Protein AF-A0A843C9H1-F1 (afdb_monomer)

Mean predicted aligned error: 9.73 Å

Secondary structure (DSSP, 8-state):
-HHHHHHHHHHHHHHHHHHHHHHHHHHHHHHHHHHHH-HHHHHHHHHHHHHHTTTT-HHHHHHHHHHHHHHHHHHHHHHTT-TTTS--EEEEEE-TTPPPEEEEETTEEEEEE---S-HHHHHHHHHHHHHHHHSSTTTGGGS-HHHHHHHHHHHHHHHHHHH-GGGHHHIIIIIHHHHHHT-HHHHHHHHHHHHHHHTTHIIIIIHHHHHHHGGGGTT--HHHHHHHHHHHHHHHHHHHHS-TT--SS-SEEE-SS-EEEEEEE--HHHHTTT--HHHHHHHHHHHHTT-SEEEEEEEGGGHHHHHHHHHHHHHTTSSEEEEEEEEEEE-TT--EEEEEEEEEE-

pLDDT: mean 86.43, std 12.44, range [46.47, 98.38]

Radius of gyration: 26.45 Å; Cα contacts (8 Å, |Δi|>4): 436; chains: 1; bounding box: 99×40×64 Å

Solvent-accessible surface area (backbone atoms only — not comparable to full-atom values): 18731 Å² total; per-residue (Å²): 114,70,71,61,54,55,54,53,55,51,54,53,50,50,54,51,50,53,50,63,55,45,52,59,48,52,52,49,49,49,51,52,52,53,36,69,77,34,53,56,55,49,32,46,49,50,20,52,56,22,54,76,45,26,90,77,32,74,68,33,37,53,49,20,51,48,26,49,49,38,28,44,50,54,48,50,36,62,78,67,68,31,53,83,44,40,66,50,50,68,44,78,42,83,39,84,93,45,75,73,44,66,48,81,56,90,65,24,35,37,36,36,29,48,88,54,96,48,62,51,58,47,46,50,55,50,46,53,48,48,47,77,61,28,52,41,62,89,36,48,93,52,44,54,64,55,57,46,54,26,53,47,53,51,52,46,50,52,50,32,58,73,66,38,54,84,36,39,63,53,41,60,68,66,47,45,48,62,70,36,72,80,34,73,66,27,43,56,52,33,54,54,46,51,56,30,44,46,49,46,40,35,72,73,40,54,51,48,46,44,63,70,36,35,60,65,37,62,93,55,53,72,68,55,37,46,50,47,55,47,49,53,51,52,50,56,52,43,68,72,71,49,57,100,81,60,72,90,60,74,62,54,45,82,50,97,54,52,27,41,35,55,47,74,48,72,57,61,80,52,58,72,67,69,62,52,63,72,58,49,52,50,55,53,49,39,51,77,69,67,31,51,33,41,38,42,34,17,44,57,92,32,33,64,62,36,46,53,44,52,51,50,38,47,74,67,64,69,38,49,75,75,51,74,48,76,47,73,23,38,50,98,83,67,45,80,39,52,32,34,39,31,40,28,32,107

Structure (mmCIF, N/CA/C/O backbone):
data_AF-A0A843C9H1-F1
#
_entry.id   AF-A0A843C9H1-F1
#
loop_
_atom_site.group_PDB
_atom_site.id
_atom_site.type_symbol
_atom_site.label_atom_id
_atom_site.label_alt_id
_atom_site.label_comp_id
_atom_site.label_asym_id
_atom_site.label_entity_id
_atom_site.label_seq_id
_atom_site.pdbx_PDB_ins_code
_atom_site.Cartn_x
_atom_site.Cartn_y
_atom_site.Cartn_z
_atom_site.occupancy
_atom_site.B_iso_or_equiv
_atom_site.auth_seq_id
_atom_site.auth_comp_id
_atom_site.auth_asym_id
_atom_site.auth_atom_id
_atom_site.pdbx_PDB_model_num
ATOM 1 N N . MET A 1 1 ? -75.275 -2.837 -25.509 1.00 54.09 1 MET A N 1
ATOM 2 C CA . MET A 1 1 ? -74.248 -1.771 -25.595 1.00 54.09 1 MET A CA 1
ATOM 3 C C . MET A 1 1 ? -73.765 -1.305 -24.216 1.00 54.09 1 MET A C 1
ATOM 5 O O . MET A 1 1 ? -72.564 -1.259 -24.010 1.00 54.09 1 MET A O 1
ATOM 9 N N . ILE A 1 2 ? -74.656 -1.057 -23.246 1.00 54.72 2 ILE A N 1
ATOM 10 C CA . ILE A 1 2 ? -74.300 -0.567 -21.893 1.00 54.72 2 ILE A CA 1
ATOM 11 C C . ILE A 1 2 ? -73.459 -1.574 -21.072 1.00 54.72 2 ILE A C 1
ATOM 13 O O . ILE A 1 2 ? -72.488 -1.183 -20.435 1.00 54.72 2 ILE A O 1
ATOM 17 N N . ALA A 1 3 ? -73.759 -2.876 -21.147 1.00 54.28 3 ALA A N 1
ATOM 18 C CA . ALA A 1 3 ? -73.011 -3.908 -20.412 1.00 54.28 3 ALA A CA 1
ATOM 19 C C . ALA A 1 3 ? -71.558 -4.095 -20.900 1.00 54.28 3 ALA A C 1
ATOM 21 O O . ALA A 1 3 ? -70.674 -4.399 -20.106 1.00 54.28 3 ALA A O 1
ATOM 22 N N . VAL A 1 4 ? -71.297 -3.869 -22.193 1.00 53.12 4 VAL A N 1
ATOM 23 C CA . VAL A 1 4 ? -69.951 -3.998 -22.781 1.00 53.12 4 VAL A CA 1
ATOM 24 C C . VAL A 1 4 ? -69.060 -2.831 -22.350 1.00 53.12 4 VAL A C 1
ATOM 26 O O . VAL A 1 4 ? -67.899 -3.050 -22.023 1.00 53.12 4 VAL A O 1
ATOM 29 N N . LEU A 1 5 ? -69.615 -1.613 -22.259 1.00 49.53 5 LEU A N 1
ATOM 30 C CA . LEU A 1 5 ? -68.884 -0.452 -21.740 1.00 49.53 5 LEU A CA 1
ATOM 31 C C . LEU A 1 5 ? -68.489 -0.627 -20.264 1.00 49.53 5 LEU A C 1
ATOM 33 O O . LEU A 1 5 ? -67.360 -0.310 -19.909 1.00 49.53 5 LEU A O 1
ATOM 37 N N . ALA A 1 6 ? -69.377 -1.172 -19.426 1.00 54.03 6 ALA A N 1
ATOM 38 C CA . ALA A 1 6 ? -69.116 -1.359 -17.995 1.00 54.03 6 ALA A CA 1
ATOM 39 C C . ALA A 1 6 ? -67.995 -2.381 -17.709 1.00 54.03 6 ALA A C 1
ATOM 41 O O . ALA A 1 6 ? -67.148 -2.154 -16.843 1.00 54.03 6 ALA A O 1
ATOM 42 N N . ILE A 1 7 ? -67.950 -3.483 -18.467 1.00 57.47 7 ILE A N 1
ATOM 43 C CA . ILE A 1 7 ? -66.897 -4.507 -18.352 1.00 57.47 7 ILE A CA 1
ATOM 44 C C . ILE A 1 7 ? -65.541 -3.937 -18.795 1.00 57.47 7 ILE A C 1
ATOM 46 O O . ILE A 1 7 ? -64.528 -4.166 -18.135 1.00 57.47 7 ILE A O 1
ATOM 50 N N . PHE A 1 8 ? -65.525 -3.132 -19.863 1.00 52.25 8 PHE A N 1
ATOM 51 C CA . PHE A 1 8 ? -64.304 -2.492 -20.358 1.00 52.25 8 PHE A CA 1
ATOM 52 C C . PHE A 1 8 ? -63.740 -1.475 -19.352 1.00 52.25 8 PHE A C 1
ATOM 54 O O . PHE A 1 8 ? -62.534 -1.438 -19.116 1.00 52.25 8 PHE A O 1
ATOM 61 N N . THR A 1 9 ? -64.607 -0.699 -18.688 1.00 58.78 9 THR A N 1
ATOM 62 C CA . THR A 1 9 ? -64.182 0.246 -17.640 1.00 58.78 9 THR A CA 1
ATOM 63 C C . THR A 1 9 ? -63.651 -0.442 -16.383 1.00 58.78 9 THR A C 1
ATOM 65 O O . THR A 1 9 ? -62.722 0.076 -15.768 1.00 58.78 9 THR A O 1
ATOM 68 N N . LEU A 1 10 ? -64.186 -1.614 -16.016 1.00 61.97 10 LEU A N 1
ATOM 69 C CA . LEU A 1 10 ? -63.681 -2.388 -14.876 1.00 61.97 10 LEU A CA 1
ATOM 70 C C . LEU A 1 10 ? -62.307 -3.010 -15.170 1.00 61.97 10 LEU A C 1
ATOM 72 O O . LEU A 1 10 ? -61.428 -2.953 -14.319 1.00 61.97 10 LEU A O 1
ATOM 76 N N . SER A 1 11 ? -62.104 -3.542 -16.381 1.00 71.12 11 SER A N 1
ATOM 77 C CA . SER A 1 11 ? -60.823 -4.127 -16.810 1.00 71.12 11 SER A CA 1
ATOM 78 C C . SER A 1 11 ? -59.685 -3.105 -16.781 1.00 71.12 11 SER A C 1
ATOM 80 O O . SER A 1 11 ? -58.619 -3.377 -16.240 1.00 71.12 11 SER A O 1
ATOM 82 N N . ILE A 1 12 ? -59.931 -1.904 -17.314 1.00 67.88 12 ILE A N 1
ATOM 83 C CA . ILE A 1 12 ? -58.939 -0.821 -17.334 1.00 67.88 12 ILE A CA 1
ATOM 84 C C . ILE A 1 12 ? -58.653 -0.321 -15.911 1.00 67.88 12 ILE A C 1
ATOM 86 O O . ILE A 1 12 ? -57.507 -0.035 -15.575 1.00 67.88 12 ILE A O 1
ATOM 90 N N . ALA A 1 13 ? -59.668 -0.244 -15.043 1.00 68.31 13 ALA A N 1
ATOM 91 C CA . ALA A 1 13 ? -59.467 0.128 -13.644 1.00 68.31 13 ALA A CA 1
ATOM 92 C C . ALA A 1 13 ? -58.603 -0.901 -12.893 1.00 68.31 13 ALA A C 1
ATOM 94 O O . ALA A 1 13 ? -57.734 -0.504 -12.120 1.00 68.31 13 ALA A O 1
ATOM 95 N N . GLN A 1 14 ? -58.797 -2.197 -13.153 1.00 72.38 14 GLN A N 1
ATOM 96 C CA . GLN A 1 14 ? -57.989 -3.271 -12.572 1.00 72.38 14 GLN A CA 1
ATOM 97 C C . GLN A 1 14 ? -56.520 -3.177 -13.022 1.00 72.38 14 GLN A C 1
ATOM 99 O O . GLN A 1 14 ? -55.626 -3.179 -12.182 1.00 72.38 14 GLN A O 1
ATOM 104 N N . GLU A 1 15 ? -56.272 -2.984 -14.323 1.00 71.06 15 GLU A N 1
ATOM 105 C CA . GLU A 1 15 ? -54.917 -2.809 -14.868 1.00 71.06 15 GLU A CA 1
ATOM 106 C C . GLU A 1 15 ? -54.218 -1.556 -14.317 1.00 71.06 15 GLU A C 1
ATOM 108 O O . GLU A 1 15 ? -53.025 -1.590 -14.020 1.00 71.06 15 GLU A O 1
ATOM 113 N N . ILE A 1 16 ? -54.950 -0.452 -14.127 1.00 66.19 16 ILE A N 1
ATOM 114 C CA . ILE A 1 16 ? -54.404 0.774 -13.526 1.00 66.19 16 ILE A CA 1
ATOM 115 C C . ILE A 1 16 ? -54.065 0.553 -12.048 1.00 66.19 16 ILE A C 1
ATOM 117 O O . ILE A 1 16 ? -53.027 1.033 -11.595 1.00 66.19 16 ILE A O 1
ATOM 121 N N . ILE A 1 17 ? -54.900 -0.170 -11.298 1.00 67.12 17 ILE A N 1
ATOM 122 C CA . ILE A 1 17 ? -54.645 -0.504 -9.890 1.00 67.12 17 ILE A CA 1
ATOM 123 C C . ILE A 1 17 ? -53.414 -1.413 -9.774 1.00 67.12 17 ILE A C 1
ATOM 125 O O . ILE A 1 17 ? -52.528 -1.132 -8.967 1.00 67.12 17 ILE A O 1
ATOM 129 N N . ASP A 1 18 ? -53.302 -2.439 -10.615 1.00 68.12 18 ASP A N 1
ATOM 130 C CA . ASP A 1 18 ? -52.149 -3.346 -10.631 1.00 68.12 18 ASP A CA 1
ATOM 131 C C . ASP A 1 18 ? -50.858 -2.622 -11.051 1.00 68.12 18 ASP A C 1
ATOM 133 O O . ASP A 1 18 ? -49.785 -2.862 -10.487 1.00 68.12 18 ASP A O 1
ATOM 137 N N . LEU A 1 19 ? -50.943 -1.654 -11.971 1.00 66.06 19 LEU A N 1
ATOM 138 C CA . LEU A 1 19 ? -49.829 -0.771 -12.331 1.00 66.06 19 LEU A CA 1
ATOM 139 C C . LEU A 1 19 ? -49.438 0.163 -11.167 1.00 66.06 19 LEU A C 1
ATOM 141 O O . LEU A 1 19 ? -48.255 0.357 -10.884 1.00 66.06 19 LEU A O 1
ATOM 145 N N . TRP A 1 20 ? -50.423 0.697 -10.442 1.00 61.97 20 TRP A N 1
ATOM 146 C CA . TRP A 1 20 ? -50.213 1.552 -9.269 1.00 61.97 20 TRP A CA 1
ATOM 147 C C . TRP A 1 20 ? -49.619 0.816 -8.068 1.00 61.97 20 TRP A C 1
ATOM 149 O O . TRP A 1 20 ? -48.893 1.441 -7.300 1.00 61.97 20 TRP A O 1
ATOM 159 N N . TRP A 1 21 ? -49.875 -0.484 -7.900 1.00 62.72 21 TRP A N 1
ATOM 160 C CA . TRP A 1 21 ? -49.249 -1.296 -6.848 1.00 62.72 21 TRP A CA 1
ATOM 161 C C . TRP A 1 21 ? -47.899 -1.887 -7.268 1.00 62.72 21 TRP A C 1
ATOM 163 O O . TRP A 1 21 ? -47.003 -2.028 -6.432 1.00 62.72 21 TRP A O 1
ATOM 173 N N . SER A 1 22 ? -47.705 -2.179 -8.555 1.00 66.94 22 SER A N 1
ATOM 174 C CA . SER A 1 22 ? -46.451 -2.749 -9.067 1.00 66.94 22 SER A CA 1
ATOM 175 C C . SER A 1 22 ? -45.307 -1.736 -9.143 1.00 66.94 22 SER A C 1
ATOM 177 O O . SER A 1 22 ? -44.167 -2.106 -8.869 1.00 66.94 22 SER A O 1
ATOM 179 N N . VAL A 1 23 ? -45.574 -0.456 -9.427 1.00 70.94 23 VAL A N 1
ATOM 180 C CA . VAL A 1 23 ? -44.530 0.587 -9.484 1.00 70.94 23 VAL A CA 1
ATOM 181 C C . VAL A 1 23 ? -43.878 0.858 -8.111 1.00 70.94 23 VAL A C 1
ATOM 183 O O . VAL A 1 23 ? -42.646 0.828 -8.034 1.00 70.94 23 VAL A O 1
ATOM 186 N N . PRO A 1 24 ? -44.625 1.048 -7.001 1.00 78.31 24 PRO A N 1
ATOM 187 C CA . PRO A 1 24 ? -44.052 1.154 -5.660 1.00 78.31 24 PRO A CA 1
ATOM 188 C C . PRO A 1 24 ? -43.309 -0.111 -5.244 1.00 78.31 24 PRO A C 1
ATOM 190 O O . PRO A 1 24 ? -42.259 -0.016 -4.616 1.00 78.31 24 PRO A O 1
ATOM 193 N N . MET A 1 25 ? -43.817 -1.291 -5.616 1.00 75.88 25 MET A N 1
ATOM 194 C CA . MET A 1 25 ? -43.190 -2.556 -5.243 1.00 75.88 25 MET A CA 1
ATOM 195 C C . MET A 1 25 ? -41.886 -2.792 -6.011 1.00 75.88 25 MET A C 1
ATOM 197 O O . MET A 1 25 ? -40.889 -3.191 -5.416 1.00 75.88 25 MET A O 1
ATOM 201 N N . ALA A 1 26 ? -41.847 -2.463 -7.303 1.00 77.25 26 ALA A N 1
ATOM 202 C CA . ALA A 1 26 ? -40.629 -2.486 -8.106 1.00 77.25 26 ALA A CA 1
ATOM 203 C C . ALA A 1 26 ? -39.600 -1.463 -7.601 1.00 77.25 26 ALA A C 1
ATOM 205 O O . ALA A 1 26 ? -38.418 -1.787 -7.504 1.00 77.25 26 ALA A O 1
ATOM 206 N N . ALA A 1 27 ? -40.037 -0.260 -7.210 1.00 79.88 2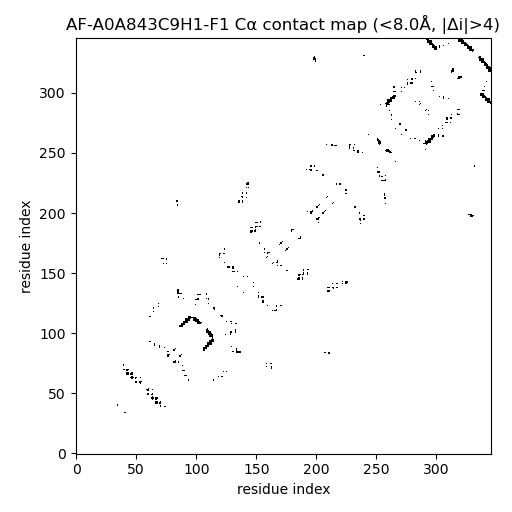7 ALA A N 1
ATOM 207 C CA . ALA A 1 27 ? -39.168 0.735 -6.586 1.00 79.88 27 ALA A CA 1
ATOM 208 C C . ALA A 1 27 ? -38.623 0.249 -5.233 1.00 79.88 27 ALA A C 1
ATOM 210 O O . ALA A 1 27 ? -37.432 0.395 -4.965 1.00 79.88 27 ALA A O 1
ATOM 211 N N . LEU A 1 28 ? -39.457 -0.387 -4.403 1.00 79.00 28 LEU A N 1
ATOM 212 C CA . LEU A 1 28 ? -39.049 -0.971 -3.126 1.00 79.00 28 LEU A CA 1
ATOM 213 C C . LEU A 1 28 ? -38.026 -2.097 -3.332 1.00 79.00 28 LEU A C 1
ATOM 215 O O . LEU A 1 28 ? -36.988 -2.113 -2.675 1.00 79.00 28 LEU A O 1
ATOM 219 N N . ILE A 1 29 ? -38.277 -3.001 -4.283 1.00 80.81 29 ILE A N 1
ATOM 220 C CA . ILE A 1 29 ? -37.358 -4.084 -4.653 1.00 80.81 29 ILE A CA 1
ATOM 221 C C . ILE A 1 29 ? -36.044 -3.509 -5.187 1.00 80.81 29 ILE A C 1
ATOM 223 O O . ILE A 1 29 ? -34.978 -3.958 -4.779 1.00 80.81 29 ILE A O 1
ATOM 227 N N . PHE A 1 30 ? -36.093 -2.482 -6.038 1.00 83.31 30 PHE A N 1
ATOM 228 C CA . PHE A 1 30 ? -34.896 -1.815 -6.546 1.00 83.31 30 PHE A CA 1
ATOM 229 C C . PHE A 1 30 ? -34.085 -1.172 -5.418 1.00 83.31 30 PHE A C 1
ATOM 231 O O . PHE A 1 30 ? -32.866 -1.315 -5.383 1.00 83.31 30 PHE A O 1
ATOM 238 N N . ILE A 1 31 ? -34.747 -0.522 -4.457 1.00 80.25 31 ILE A N 1
ATOM 239 C CA . ILE A 1 31 ? -34.110 0.044 -3.263 1.00 80.25 31 ILE A CA 1
ATOM 240 C C . ILE A 1 31 ? -33.459 -1.065 -2.423 1.00 80.25 31 ILE A C 1
ATOM 242 O O . ILE A 1 31 ? -32.306 -0.924 -2.018 1.00 80.25 31 ILE A O 1
ATOM 246 N N . ILE A 1 32 ? -34.152 -2.185 -2.201 1.00 78.44 32 ILE A N 1
ATOM 247 C CA . ILE A 1 32 ? -33.623 -3.335 -1.454 1.00 78.44 32 ILE A CA 1
ATOM 248 C C . ILE A 1 32 ? -32.403 -3.931 -2.169 1.00 78.44 32 ILE A C 1
ATOM 250 O O . ILE A 1 32 ? -31.361 -4.104 -1.542 1.00 78.44 32 ILE A O 1
ATOM 254 N N . ILE A 1 33 ? -32.487 -4.182 -3.479 1.00 78.44 33 ILE A N 1
ATOM 255 C CA . ILE A 1 33 ? -31.371 -4.694 -4.291 1.00 78.44 33 ILE A CA 1
ATOM 256 C C . ILE A 1 33 ? -30.196 -3.711 -4.266 1.00 78.44 33 ILE A C 1
ATOM 258 O O . ILE A 1 33 ? -29.052 -4.113 -4.063 1.00 78.44 33 ILE A O 1
ATOM 262 N N . TYR A 1 34 ? -30.463 -2.414 -4.413 1.00 78.19 34 TYR A N 1
ATOM 263 C CA . TYR A 1 34 ? -29.441 -1.375 -4.350 1.00 78.19 34 TYR A CA 1
ATOM 264 C C . TYR A 1 34 ? -28.701 -1.378 -3.010 1.00 78.19 34 TYR A C 1
ATOM 266 O O . TYR A 1 34 ? -27.477 -1.234 -2.988 1.00 78.19 34 TYR A O 1
ATOM 274 N N . PHE A 1 35 ? -29.419 -1.570 -1.903 1.00 75.25 35 PHE A N 1
ATOM 275 C CA . PHE A 1 35 ? -28.828 -1.674 -0.574 1.00 75.25 35 PHE A CA 1
ATOM 276 C C . PHE A 1 35 ? -28.080 -2.994 -0.354 1.00 75.25 35 PHE A C 1
ATOM 278 O O . PHE A 1 35 ? -27.002 -2.963 0.233 1.00 75.25 35 PHE A O 1
ATOM 285 N N . LEU A 1 36 ? -28.569 -4.120 -0.881 1.00 70.62 36 LEU A N 1
ATOM 286 C CA . LEU A 1 36 ? -27.862 -5.406 -0.835 1.00 70.62 36 LEU A CA 1
ATOM 287 C C . LEU A 1 36 ? -26.536 -5.375 -1.612 1.00 70.62 36 LEU A C 1
ATOM 289 O O . LEU A 1 36 ? -25.552 -5.951 -1.162 1.00 70.62 36 LEU A O 1
ATOM 293 N N . ILE A 1 37 ? -26.487 -4.672 -2.748 1.00 73.69 37 ILE A N 1
ATOM 294 C CA . ILE A 1 37 ? -25.263 -4.510 -3.556 1.00 73.69 37 ILE A CA 1
ATOM 295 C C . ILE A 1 37 ? -24.299 -3.486 -2.929 1.00 73.69 37 ILE A C 1
ATOM 297 O O . ILE A 1 37 ? -23.094 -3.533 -3.172 1.00 73.69 37 ILE A O 1
ATOM 301 N N . ASN A 1 38 ? -24.811 -2.550 -2.124 1.00 73.75 38 ASN A N 1
ATOM 302 C CA . ASN A 1 38 ? -24.026 -1.484 -1.497 1.00 73.75 38 ASN A CA 1
ATOM 303 C C . ASN A 1 38 ? -24.188 -1.511 0.036 1.00 73.75 38 ASN A C 1
ATOM 305 O O . ASN A 1 38 ? -24.754 -0.563 0.604 1.00 73.75 38 ASN A O 1
ATOM 309 N N . PRO A 1 39 ? -23.702 -2.564 0.722 1.00 68.94 39 PRO A N 1
ATOM 310 C CA . PRO A 1 39 ? -23.830 -2.705 2.173 1.00 68.94 39 PRO A CA 1
ATOM 311 C C . PRO A 1 39 ? -23.218 -1.520 2.937 1.00 68.94 39 PRO A C 1
ATOM 313 O O . PRO A 1 39 ? -23.728 -1.135 3.988 1.00 68.94 39 PRO A O 1
ATOM 316 N N . GLU A 1 40 ? -22.223 -0.829 2.365 1.00 70.38 40 GLU A N 1
ATOM 317 C CA . GLU A 1 40 ? -21.639 0.379 2.960 1.00 70.38 40 GLU A CA 1
ATOM 318 C C . GLU A 1 40 ? -22.654 1.521 3.133 1.00 70.38 40 GLU A C 1
ATOM 320 O O . GLU A 1 40 ? -22.533 2.355 4.037 1.00 70.38 40 GLU A O 1
ATOM 325 N N . LYS A 1 41 ? -23.680 1.571 2.272 1.00 74.81 41 LYS A N 1
ATOM 326 C CA . LYS A 1 41 ? -24.753 2.562 2.372 1.00 74.81 41 LYS A CA 1
ATOM 327 C C . LYS A 1 41 ? -25.704 2.187 3.493 1.00 74.81 41 LYS A C 1
ATOM 329 O O . LYS A 1 41 ? -26.125 3.087 4.213 1.00 74.81 41 LYS A O 1
ATOM 334 N N . ILE A 1 42 ? -25.994 0.896 3.678 1.00 72.81 42 ILE A N 1
ATOM 335 C CA . ILE A 1 42 ? -26.795 0.413 4.810 1.00 72.81 42 ILE A CA 1
ATOM 336 C C . ILE A 1 42 ? -26.138 0.837 6.123 1.00 72.81 42 ILE A C 1
ATOM 338 O O . ILE A 1 42 ? -26.806 1.441 6.954 1.00 72.81 42 ILE A O 1
ATOM 342 N N . GLU A 1 43 ? -24.833 0.606 6.283 1.00 69.25 43 GLU A N 1
ATOM 343 C CA . GLU A 1 43 ? -24.080 1.017 7.479 1.00 69.25 43 GLU A CA 1
ATOM 344 C C . GLU A 1 43 ? -24.105 2.539 7.689 1.00 69.25 43 GLU A C 1
ATOM 346 O O . GLU A 1 43 ? -24.271 3.041 8.802 1.00 69.25 43 GLU A O 1
ATOM 351 N N . LYS A 1 44 ? -23.994 3.310 6.603 1.00 71.81 44 LYS A N 1
ATOM 352 C CA . LYS A 1 44 ? -24.077 4.770 6.675 1.00 71.81 44 LYS A CA 1
ATOM 353 C C . LYS A 1 44 ? -25.459 5.236 7.139 1.00 71.81 44 LYS A C 1
ATOM 355 O O . LYS A 1 44 ? -25.541 6.080 8.033 1.00 71.81 44 LYS A O 1
ATOM 360 N N . TRP A 1 45 ? -26.534 4.693 6.569 1.00 67.19 45 TRP A N 1
ATOM 361 C CA . TRP A 1 45 ? -27.907 5.025 6.955 1.00 67.19 45 TRP A CA 1
ATOM 362 C C . TRP A 1 45 ? -28.246 4.529 8.355 1.00 67.19 45 TRP A C 1
ATOM 364 O O . TRP A 1 45 ? -28.845 5.285 9.115 1.00 67.19 45 TRP A O 1
ATOM 374 N N . SER A 1 46 ? -27.810 3.328 8.741 1.00 63.88 46 SER A N 1
ATOM 375 C CA . SER A 1 46 ? -27.984 2.834 10.107 1.00 63.88 46 SER A CA 1
ATOM 376 C C . SER A 1 46 ? -27.280 3.749 11.107 1.00 63.88 46 SER A C 1
ATOM 378 O O . SER A 1 46 ? -27.860 4.040 12.146 1.00 63.88 46 SER A O 1
ATOM 380 N N . SER A 1 47 ? -26.112 4.313 10.769 1.00 56.38 47 SER A N 1
ATOM 381 C CA . SER A 1 47 ? -25.463 5.333 11.603 1.00 56.38 47 SER A CA 1
ATOM 382 C C . SER A 1 47 ? -26.294 6.620 11.715 1.00 56.38 47 SER A C 1
ATOM 384 O O . SER A 1 47 ? -26.385 7.195 12.795 1.00 56.38 47 SER A O 1
ATOM 386 N N . ILE A 1 48 ? -26.941 7.072 10.633 1.00 67.56 48 ILE A N 1
ATOM 387 C CA . ILE A 1 48 ? -27.792 8.274 10.638 1.00 67.56 48 ILE A CA 1
ATOM 388 C C . ILE A 1 48 ? -29.038 8.029 11.496 1.00 67.56 48 ILE A C 1
ATOM 390 O O . ILE A 1 48 ? -29.341 8.838 12.372 1.00 67.56 48 ILE A O 1
ATOM 394 N N . PHE A 1 49 ? -29.716 6.894 11.304 1.00 60.97 49 PHE A N 1
ATOM 395 C CA . PHE A 1 49 ? -30.852 6.491 12.133 1.00 60.97 49 PHE A CA 1
ATOM 396 C C . PHE A 1 49 ? -30.440 6.332 13.599 1.00 60.97 49 PHE A C 1
ATOM 398 O O . PHE A 1 49 ? -31.096 6.871 14.486 1.00 60.97 49 PHE A O 1
ATOM 405 N N . ALA A 1 50 ? -29.312 5.679 13.869 1.00 58.44 50 ALA A N 1
ATOM 406 C CA . ALA A 1 50 ? -28.809 5.502 15.223 1.00 58.44 50 ALA A CA 1
ATOM 407 C C . ALA A 1 50 ? -28.422 6.833 15.888 1.00 58.44 50 ALA A C 1
ATOM 409 O O . ALA A 1 50 ? -28.637 6.959 17.090 1.00 58.44 50 ALA A O 1
ATOM 410 N N . ARG A 1 51 ? -27.926 7.838 15.141 1.00 59.62 51 ARG A N 1
ATOM 411 C CA . ARG A 1 51 ? -27.696 9.209 15.649 1.00 59.62 51 ARG A CA 1
ATOM 412 C C . ARG A 1 51 ? -28.985 9.916 16.038 1.00 59.62 51 ARG A C 1
ATOM 414 O O . ARG A 1 51 ? -28.999 10.581 17.068 1.00 59.62 51 ARG A O 1
ATOM 421 N N . LEU A 1 52 ? -30.057 9.759 15.258 1.00 62.03 52 LEU A N 1
ATOM 422 C CA . LEU A 1 52 ? -31.365 10.349 15.576 1.00 62.03 52 LEU A CA 1
ATOM 423 C C . LEU A 1 52 ? -31.920 9.819 16.908 1.00 62.03 52 LEU A C 1
ATOM 425 O O . LEU A 1 52 ? -32.556 10.565 17.646 1.00 62.03 52 LEU A O 1
ATOM 429 N N . PHE A 1 53 ? -31.615 8.563 17.245 1.00 53.09 53 PHE A N 1
ATOM 430 C CA . PHE A 1 53 ? -32.006 7.928 18.509 1.00 53.09 53 PHE A CA 1
ATOM 431 C C . PHE A 1 53 ? -30.866 7.828 19.539 1.00 53.09 53 PHE A C 1
ATOM 433 O O . PHE A 1 53 ? -31.045 7.225 20.600 1.00 53.09 53 PHE A O 1
ATOM 440 N N . ALA A 1 54 ? -29.691 8.410 19.270 1.00 53.53 54 ALA A N 1
ATOM 441 C CA . ALA A 1 54 ? -28.518 8.279 20.140 1.00 53.53 54 ALA A CA 1
ATOM 442 C C . ALA A 1 54 ? -28.749 8.916 21.517 1.00 53.53 54 ALA A C 1
ATOM 444 O O . ALA A 1 54 ? -28.238 8.410 22.512 1.00 53.53 54 ALA A O 1
ATOM 445 N N . SER A 1 55 ? -29.580 9.961 21.595 1.00 54.41 55 SER A N 1
ATOM 446 C CA . SER A 1 55 ? -29.961 10.610 22.857 1.00 54.41 55 SER A CA 1
ATOM 447 C C . SER A 1 55 ? -30.825 9.732 23.772 1.00 54.41 55 SER A C 1
ATOM 449 O O . SER A 1 55 ? -30.940 10.025 24.958 1.00 54.41 55 SER A O 1
ATOM 451 N N . ILE A 1 56 ? -31.422 8.656 23.244 1.00 61.94 56 ILE A N 1
ATOM 452 C CA . ILE A 1 56 ? -32.392 7.817 23.961 1.00 61.94 56 ILE A CA 1
ATOM 453 C C . ILE A 1 56 ? -31.722 6.566 24.552 1.00 61.94 56 ILE A C 1
ATOM 455 O O . ILE A 1 56 ? -32.206 6.006 25.535 1.00 61.94 56 ILE A O 1
ATOM 459 N N . SER A 1 57 ? -30.590 6.107 24.001 1.00 76.31 57 SER A N 1
ATOM 460 C CA . SER A 1 57 ? -29.915 4.902 24.499 1.00 76.31 57 SER A CA 1
ATOM 461 C C . SER A 1 57 ? -28.415 4.862 24.207 1.00 76.31 57 SER A C 1
ATOM 463 O O . SER A 1 57 ? -27.993 4.920 23.051 1.00 76.31 57 SER A O 1
ATOM 465 N N . LYS A 1 58 ? -27.615 4.566 25.245 1.00 78.62 58 LYS A N 1
ATOM 466 C CA . LYS A 1 58 ? -26.170 4.272 25.136 1.00 78.62 58 LYS A CA 1
ATOM 467 C C . LYS A 1 58 ? -25.859 3.122 24.170 1.00 78.62 58 LYS A C 1
ATOM 469 O O . LYS A 1 58 ? -24.779 3.067 23.591 1.00 78.62 58 LYS A O 1
ATOM 474 N N . LYS A 1 59 ? -26.792 2.179 23.988 1.00 82.38 59 LYS A N 1
ATOM 475 C CA . LYS A 1 59 ? -26.638 1.078 23.024 1.00 82.38 59 LYS A CA 1
ATOM 476 C C . LYS A 1 59 ? -26.717 1.591 21.583 1.00 82.38 59 LYS A C 1
ATOM 478 O O . LYS A 1 59 ? -25.935 1.144 20.748 1.00 82.38 59 LYS A O 1
ATOM 483 N N . SER A 1 60 ? -27.620 2.539 21.312 1.00 79.19 60 SER A N 1
ATOM 484 C CA . SER A 1 60 ? -27.753 3.187 19.999 1.00 79.19 60 SER A CA 1
ATOM 485 C C . SER A 1 60 ? -26.537 4.051 19.685 1.00 79.19 60 SER A C 1
ATOM 487 O O . SER A 1 60 ? -26.009 3.987 18.581 1.00 79.19 60 SER A O 1
ATOM 489 N N . GLU A 1 61 ? -26.038 4.798 20.671 1.00 83.94 61 GLU A N 1
ATOM 490 C CA . GLU A 1 61 ? -24.812 5.592 20.538 1.00 83.94 61 GLU A CA 1
ATOM 491 C C . GLU A 1 61 ? -23.606 4.712 20.167 1.00 83.94 61 GLU A C 1
ATOM 493 O O . GLU A 1 61 ? -22.964 4.932 19.140 1.00 83.94 61 GLU A O 1
ATOM 498 N N . LYS A 1 62 ? -23.361 3.638 20.932 1.00 89.00 62 LYS A N 1
ATOM 499 C CA . LYS A 1 62 ? -22.306 2.654 20.642 1.00 89.00 62 LYS A CA 1
ATOM 500 C C . LYS A 1 62 ? -22.448 2.039 19.250 1.00 89.00 62 LYS A C 1
ATOM 502 O O . LYS A 1 62 ? -21.463 1.932 18.524 1.00 89.00 62 LYS A O 1
ATOM 507 N N . HIS A 1 63 ? -23.666 1.667 18.855 1.00 88.31 63 HIS A N 1
ATOM 508 C CA . HIS A 1 63 ? -23.928 1.129 17.521 1.00 88.31 63 HIS A CA 1
ATOM 509 C C . HIS A 1 63 ? -23.674 2.164 16.417 1.00 88.31 63 HIS A C 1
ATOM 511 O O . HIS A 1 63 ? -23.043 1.841 15.415 1.00 88.31 63 HIS A O 1
ATOM 517 N N . SER A 1 64 ? -24.096 3.416 16.616 1.00 87.81 64 SER A N 1
ATOM 518 C CA . SER A 1 64 ? -23.827 4.514 15.687 1.00 87.81 64 SER A CA 1
ATOM 519 C C . SER A 1 64 ? -22.330 4.725 15.483 1.00 87.81 64 SER A C 1
ATOM 521 O O . SER A 1 64 ? -21.906 4.989 14.359 1.00 87.81 64 SER A O 1
ATOM 523 N N . VAL A 1 65 ? -21.536 4.665 16.555 1.00 91.56 65 VAL A N 1
ATOM 524 C CA . VAL A 1 65 ? -20.078 4.809 16.473 1.00 91.56 65 VAL A CA 1
ATOM 525 C C . VAL A 1 65 ? -19.467 3.618 15.742 1.00 91.56 65 VAL A C 1
ATOM 527 O O . VAL A 1 65 ? -18.686 3.828 14.818 1.00 91.56 65 VAL A O 1
ATOM 530 N N . SER A 1 66 ? -19.869 2.386 16.074 1.0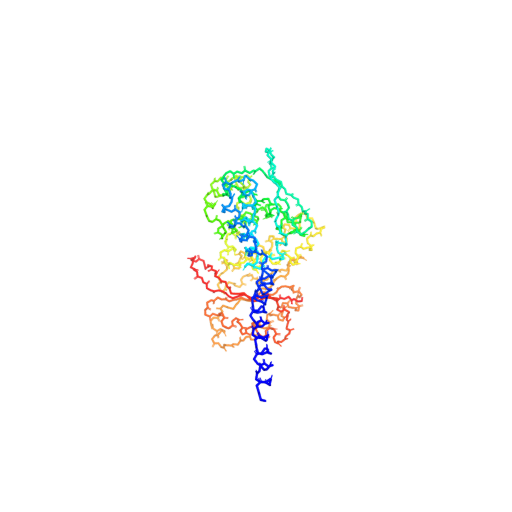0 93.75 66 SER A N 1
ATOM 531 C CA . SER A 1 66 ? -19.429 1.184 15.352 1.00 93.75 66 SER A CA 1
ATOM 532 C C . SER A 1 66 ? -19.712 1.275 13.851 1.00 93.75 66 SER A C 1
ATOM 534 O O . SER A 1 66 ? -18.802 1.085 13.049 1.00 93.75 66 SER A O 1
ATOM 536 N N . ALA A 1 67 ? -20.945 1.625 13.471 1.00 92.19 67 ALA A N 1
ATOM 537 C CA . ALA A 1 67 ? -21.361 1.737 12.076 1.00 92.19 67 ALA A CA 1
ATOM 538 C C . ALA A 1 67 ? -20.633 2.873 11.332 1.00 92.19 67 ALA A C 1
ATOM 540 O O . ALA A 1 67 ? -20.249 2.700 10.178 1.00 92.19 67 ALA A O 1
ATOM 541 N N . ASP A 1 68 ? -20.388 4.019 11.985 1.00 93.19 68 ASP A N 1
ATOM 542 C CA . ASP A 1 68 ? -19.600 5.118 11.401 1.00 93.19 68 ASP A CA 1
ATOM 543 C C . ASP A 1 68 ? -18.151 4.690 11.128 1.00 93.19 68 ASP A C 1
ATOM 545 O O . ASP A 1 68 ? -17.628 4.976 10.052 1.00 93.19 68 ASP A O 1
ATOM 549 N N . ILE A 1 69 ? -17.503 3.988 12.067 1.00 95.19 69 ILE A N 1
ATOM 550 C CA . ILE A 1 69 ? -16.121 3.520 11.886 1.00 95.19 69 ILE A CA 1
ATOM 551 C C . ILE A 1 69 ? -16.052 2.443 10.792 1.00 95.19 69 ILE A C 1
ATOM 553 O O . ILE A 1 69 ? -15.218 2.549 9.891 1.00 95.19 69 ILE A O 1
ATOM 557 N N . GLN A 1 70 ? -16.945 1.449 10.835 1.00 95.12 70 GLN A N 1
ATOM 558 C CA . GLN A 1 70 ? -17.020 0.369 9.847 1.00 95.12 70 GLN A CA 1
ATOM 559 C C . GLN A 1 70 ? -17.244 0.926 8.435 1.00 95.12 70 GLN A C 1
ATOM 561 O O . GLN A 1 70 ? -16.441 0.664 7.541 1.00 95.12 70 GLN A O 1
ATOM 566 N N . SER A 1 71 ? -18.233 1.809 8.261 1.00 94.69 71 SER A N 1
ATOM 567 C CA . SER A 1 71 ? -18.550 2.412 6.962 1.00 94.69 71 SER A CA 1
ATOM 568 C C . SER A 1 71 ? -17.370 3.195 6.382 1.00 94.69 71 SER A C 1
ATOM 570 O O . SER A 1 71 ? -17.078 3.088 5.188 1.00 94.69 71 SER A O 1
ATOM 572 N N . ARG A 1 72 ? -16.644 3.954 7.216 1.00 95.06 72 ARG A N 1
ATOM 573 C CA . ARG A 1 72 ? -15.437 4.697 6.811 1.00 95.06 72 ARG A CA 1
ATOM 574 C C . ARG A 1 72 ? -14.320 3.776 6.328 1.00 95.06 72 ARG A C 1
ATOM 576 O O . ARG A 1 72 ? -13.717 4.038 5.289 1.00 95.06 72 ARG A O 1
ATOM 583 N N . ILE A 1 73 ? -14.046 2.704 7.065 1.00 94.50 73 ILE A N 1
ATOM 584 C CA . ILE A 1 73 ? -12.973 1.756 6.737 1.00 94.50 73 ILE A CA 1
ATOM 585 C C . ILE A 1 73 ? -13.317 0.970 5.476 1.00 94.50 73 ILE A C 1
ATOM 587 O O . ILE A 1 73 ? -12.522 0.953 4.536 1.00 94.50 73 ILE A O 1
ATOM 591 N N . SER A 1 74 ? -14.527 0.415 5.403 1.00 93.44 74 SER A N 1
ATOM 592 C CA . SER A 1 74 ? -15.027 -0.290 4.222 1.00 93.44 74 SER A CA 1
ATOM 593 C C . SER A 1 74 ? -14.997 0.608 2.982 1.00 93.44 74 SER A C 1
ATOM 595 O O . SER A 1 74 ? -14.529 0.195 1.921 1.00 93.44 74 SER A O 1
ATOM 597 N N . SER A 1 75 ? -15.410 1.874 3.122 1.00 93.62 75 SER A N 1
ATOM 598 C CA . SER A 1 75 ? -15.331 2.861 2.038 1.00 93.62 75 SER A CA 1
ATOM 599 C C . SER A 1 75 ? -13.889 3.130 1.611 1.00 93.62 75 SER A C 1
ATOM 601 O O . SER A 1 75 ? -13.618 3.219 0.416 1.00 93.62 75 SER A O 1
ATOM 603 N N . TYR A 1 76 ? -12.951 3.247 2.555 1.00 94.62 76 TYR A N 1
ATOM 604 C CA . TYR A 1 76 ? -11.537 3.449 2.237 1.00 94.62 76 TYR A CA 1
ATOM 605 C C . TYR A 1 76 ? -10.949 2.257 1.474 1.00 94.62 76 TYR A C 1
ATOM 607 O O . TYR A 1 76 ? -10.306 2.459 0.443 1.00 94.62 76 TYR A O 1
ATOM 615 N N . VAL A 1 77 ? -11.195 1.028 1.937 1.00 93.56 77 VAL A N 1
ATOM 616 C CA . VAL A 1 77 ? -10.700 -0.204 1.297 1.00 93.56 77 VAL A CA 1
ATOM 617 C C . VAL A 1 77 ? -11.253 -0.331 -0.123 1.00 93.56 77 VAL A C 1
ATOM 619 O O . VAL A 1 77 ? -10.477 -0.533 -1.060 1.00 93.56 77 VAL A O 1
ATOM 622 N N . LYS A 1 78 ? -12.568 -0.130 -0.294 1.00 92.00 78 LYS A N 1
ATOM 623 C CA . LYS A 1 78 ? -13.256 -0.190 -1.592 1.00 92.00 78 LYS A CA 1
ATOM 624 C C . LYS A 1 78 ? -12.744 0.879 -2.557 1.00 92.00 78 LYS A C 1
ATOM 626 O O . LYS A 1 78 ? -12.340 0.562 -3.670 1.00 92.00 78 LYS A O 1
ATOM 631 N N . ASN A 1 79 ? -12.691 2.142 -2.127 1.00 90.75 79 ASN A N 1
ATOM 632 C CA . ASN A 1 79 ? -12.297 3.259 -2.994 1.00 90.75 79 ASN A CA 1
ATOM 633 C C . ASN A 1 79 ? -10.827 3.194 -3.437 1.00 90.75 79 ASN A C 1
ATOM 635 O O . ASN A 1 79 ? -10.491 3.708 -4.502 1.00 90.75 79 ASN A O 1
ATOM 639 N N . ASN A 1 80 ? -9.957 2.571 -2.639 1.00 88.75 80 ASN A N 1
ATOM 640 C CA . ASN A 1 80 ? -8.533 2.429 -2.954 1.00 88.75 80 ASN A CA 1
ATOM 641 C C . ASN A 1 80 ? -8.170 1.045 -3.527 1.00 88.75 80 ASN A C 1
ATOM 643 O O . ASN A 1 80 ? -6.999 0.798 -3.816 1.00 88.75 80 ASN A O 1
ATOM 647 N N . ASN A 1 81 ? -9.152 0.158 -3.742 1.00 89.00 81 ASN A N 1
ATOM 648 C CA . ASN A 1 81 ? -8.959 -1.218 -4.218 1.00 89.00 81 ASN A CA 1
ATOM 649 C C . ASN A 1 81 ? -7.947 -2.010 -3.369 1.00 89.00 81 ASN A C 1
ATOM 651 O O . ASN A 1 81 ? -7.019 -2.622 -3.897 1.00 89.00 81 ASN A O 1
ATOM 655 N N . LEU A 1 82 ? -8.109 -1.974 -2.044 1.00 90.69 82 LEU A N 1
ATOM 656 C CA . LEU A 1 82 ? -7.180 -2.596 -1.091 1.00 90.69 82 LEU A CA 1
ATOM 657 C C . LEU A 1 82 ? -7.628 -3.982 -0.609 1.00 90.69 82 LEU A C 1
ATOM 659 O O . LEU A 1 82 ? -7.035 -4.502 0.328 1.00 90.69 82 LEU A O 1
ATOM 663 N N . HIS A 1 83 ? -8.634 -4.597 -1.238 1.00 89.69 83 HIS A N 1
ATOM 664 C CA . HIS A 1 83 ? -9.209 -5.878 -0.802 1.00 89.69 83 HIS A CA 1
ATOM 665 C C . HIS A 1 83 ? -8.181 -7.016 -0.686 1.00 89.69 83 HIS A C 1
ATOM 667 O O . HIS A 1 83 ? -8.292 -7.842 0.206 1.00 89.69 83 HIS A O 1
ATOM 673 N N . GLU A 1 84 ? -7.146 -7.048 -1.528 1.00 89.12 84 GLU A N 1
ATOM 674 C CA . GLU A 1 84 ? -6.092 -8.073 -1.427 1.00 89.12 84 GLU A CA 1
ATOM 675 C C . GLU A 1 84 ? -5.051 -7.768 -0.333 1.00 89.12 84 GLU A C 1
ATOM 677 O O . GLU A 1 84 ? -4.365 -8.663 0.155 1.00 89.12 84 GLU A O 1
ATOM 682 N N . ILE A 1 85 ? -4.906 -6.497 0.055 1.00 92.88 85 ILE A N 1
ATOM 683 C CA . ILE A 1 85 ? -3.933 -6.037 1.062 1.00 92.88 85 ILE A CA 1
ATOM 684 C C . ILE A 1 85 ? -4.559 -6.057 2.465 1.00 92.88 85 ILE A C 1
ATOM 686 O O . ILE A 1 85 ? -3.871 -6.343 3.445 1.00 92.88 85 ILE A O 1
ATOM 690 N N . MET A 1 86 ? -5.852 -5.736 2.553 1.00 93.25 86 MET A N 1
ATOM 691 C CA . MET A 1 86 ? -6.657 -5.633 3.770 1.00 93.25 86 MET A CA 1
ATOM 692 C C . MET A 1 86 ? -8.014 -6.324 3.547 1.00 93.25 86 MET A C 1
ATOM 694 O O . MET A 1 86 ? -9.013 -5.643 3.307 1.00 93.25 86 MET A O 1
ATOM 698 N N . PRO A 1 87 ? -8.053 -7.669 3.562 1.00 91.88 87 PRO A N 1
ATOM 699 C CA . PRO A 1 87 ? -9.232 -8.424 3.137 1.00 91.88 87 PRO A CA 1
ATOM 700 C C . PRO A 1 87 ? -10.352 -8.475 4.176 1.00 91.88 87 PRO A C 1
ATOM 702 O O . PRO A 1 87 ? -11.485 -8.777 3.814 1.00 91.88 87 PRO A O 1
ATOM 705 N N . TYR A 1 88 ? -10.057 -8.212 5.451 1.00 93.56 88 TYR A N 1
ATOM 706 C CA . TYR A 1 88 ? -11.013 -8.446 6.527 1.00 93.56 88 TYR A CA 1
ATOM 707 C C . TYR A 1 88 ? -11.869 -7.218 6.831 1.00 93.56 88 TYR A C 1
ATOM 709 O O . TYR A 1 88 ? -11.376 -6.089 6.925 1.00 93.56 88 TYR A O 1
ATOM 717 N N . GLY A 1 89 ? -13.157 -7.468 7.059 1.00 92.44 89 GLY A N 1
ATOM 718 C CA . GLY A 1 89 ? -14.103 -6.486 7.564 1.00 92.44 89 GLY A CA 1
ATOM 719 C C . GLY A 1 89 ? -13.854 -6.131 9.030 1.00 92.44 89 GLY A C 1
ATOM 720 O O . GLY A 1 89 ? -12.846 -6.508 9.641 1.00 92.44 89 GLY A O 1
ATOM 721 N N . LEU A 1 90 ? -14.775 -5.363 9.606 1.00 94.62 90 LEU A N 1
ATOM 722 C CA . LEU A 1 90 ? -14.646 -4.839 10.959 1.00 94.62 90 LEU A CA 1
ATOM 723 C C . LEU A 1 90 ? -15.948 -4.986 11.740 1.00 94.62 90 LEU A C 1
ATOM 725 O O . LEU A 1 90 ? -17.000 -4.518 11.313 1.00 94.62 90 LEU A O 1
ATOM 729 N N . LYS A 1 91 ? -15.843 -5.551 12.942 1.00 93.94 91 LYS A N 1
ATOM 730 C CA . LYS A 1 91 ? -16.917 -5.653 13.934 1.00 93.94 91 LYS A CA 1
ATOM 731 C C . LYS A 1 91 ? -16.444 -5.161 15.297 1.00 93.94 91 LYS A C 1
ATOM 733 O O . LYS A 1 91 ? -15.252 -5.123 15.586 1.00 93.94 91 LYS A O 1
ATOM 738 N N . PHE A 1 92 ? -17.396 -4.817 16.161 1.00 93.81 92 PHE A N 1
ATOM 739 C CA . PHE A 1 92 ? -17.123 -4.255 17.483 1.00 93.81 92 PHE A CA 1
ATOM 740 C C . PHE A 1 92 ? -17.792 -5.042 18.604 1.00 93.81 92 PHE A C 1
ATOM 742 O O . PHE A 1 92 ? -18.949 -5.452 18.494 1.00 93.81 92 PHE A O 1
ATOM 749 N N . LYS A 1 93 ? -17.085 -5.148 19.729 1.00 92.81 93 LYS A N 1
ATOM 750 C CA . LYS A 1 93 ? -17.597 -5.602 21.020 1.00 92.81 93 LYS A CA 1
ATOM 751 C C . LYS A 1 93 ? -17.178 -4.600 22.098 1.00 92.81 93 LYS A C 1
ATOM 753 O O . LYS A 1 93 ? -16.006 -4.473 22.427 1.00 92.81 93 LYS A O 1
ATOM 758 N N . TRP A 1 94 ? -18.146 -3.886 22.660 1.00 91.94 94 TRP A N 1
ATOM 759 C CA . TRP A 1 94 ? -17.884 -2.854 23.665 1.00 91.94 94 TRP A CA 1
ATOM 760 C C . TRP A 1 94 ? -17.801 -3.459 25.070 1.00 91.94 94 TRP A C 1
ATOM 762 O O . TRP A 1 94 ? -18.819 -3.950 25.566 1.00 91.94 94 TRP A O 1
ATOM 772 N N . VAL A 1 95 ? -16.636 -3.389 25.717 1.00 90.44 95 VAL A N 1
ATOM 773 C CA . VAL A 1 95 ? -16.394 -3.949 27.062 1.00 90.44 95 VAL A CA 1
ATOM 774 C C . VAL A 1 95 ? -15.730 -2.899 27.951 1.00 90.44 95 VAL A C 1
ATOM 776 O O . VAL A 1 95 ? -14.795 -2.234 27.528 1.00 90.44 95 VAL A O 1
ATOM 779 N N . VAL A 1 96 ? -16.251 -2.714 29.165 1.00 86.00 96 VAL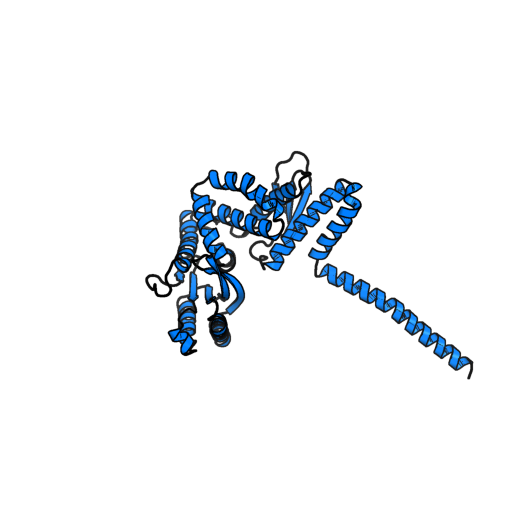 A N 1
ATOM 780 C CA . VAL A 1 96 ? -15.803 -1.659 30.089 1.00 86.00 96 VAL A CA 1
ATOM 781 C C . VAL A 1 96 ? -14.500 -2.067 30.774 1.00 86.00 96 VAL A C 1
ATOM 783 O O . VAL A 1 96 ? -14.426 -3.171 31.306 1.00 86.00 96 VAL A O 1
ATOM 786 N N . GLY A 1 97 ? -13.514 -1.165 30.819 1.00 77.38 97 GLY A N 1
ATOM 787 C CA . GLY A 1 97 ? -12.273 -1.358 31.580 1.00 77.38 97 GLY A CA 1
ATOM 788 C C . GLY A 1 97 ? -11.274 -2.355 30.984 1.00 77.38 97 GLY A C 1
ATOM 789 O O . GLY A 1 97 ? -10.283 -2.675 31.637 1.00 77.38 97 GLY A O 1
ATOM 790 N N . GLU A 1 98 ? -11.506 -2.841 29.763 1.00 77.12 98 GLU A N 1
ATOM 791 C CA . GLU A 1 98 ? -10.557 -3.693 29.045 1.00 77.12 98 GLU A CA 1
ATOM 792 C C . GLU A 1 98 ? -9.675 -2.871 28.101 1.00 77.12 98 GLU A C 1
ATOM 794 O O . GLU A 1 98 ? -10.136 -1.951 27.418 1.00 77.12 98 GLU A O 1
ATOM 799 N N . ASN A 1 99 ? -8.394 -3.241 28.031 1.00 85.69 99 ASN A N 1
ATOM 800 C CA . ASN A 1 99 ? -7.511 -2.744 26.984 1.00 85.69 99 ASN A CA 1
ATOM 801 C C . ASN A 1 99 ? -8.016 -3.213 25.620 1.00 85.69 99 ASN A C 1
ATOM 803 O O . ASN A 1 99 ? -8.533 -4.325 25.480 1.00 85.69 99 ASN A O 1
ATOM 807 N N . ALA A 1 100 ? -7.826 -2.368 24.609 1.00 88.44 100 ALA A N 1
ATOM 808 C CA . ALA A 1 100 ? -8.214 -2.706 23.254 1.00 88.44 100 ALA A CA 1
ATOM 809 C C . ALA A 1 100 ? -7.513 -3.993 22.793 1.00 88.44 100 ALA A C 1
ATOM 811 O O . ALA A 1 100 ? -6.316 -4.181 23.015 1.00 88.44 100 ALA A O 1
ATOM 812 N N . SER A 1 101 ? -8.280 -4.887 22.180 1.00 91.38 101 SER A N 1
ATOM 813 C CA . SER A 1 101 ? -7.773 -6.123 21.598 1.00 91.38 101 SER A CA 1
ATOM 814 C C . SER A 1 101 ? -8.591 -6.516 20.376 1.00 91.38 101 SER A C 1
ATOM 8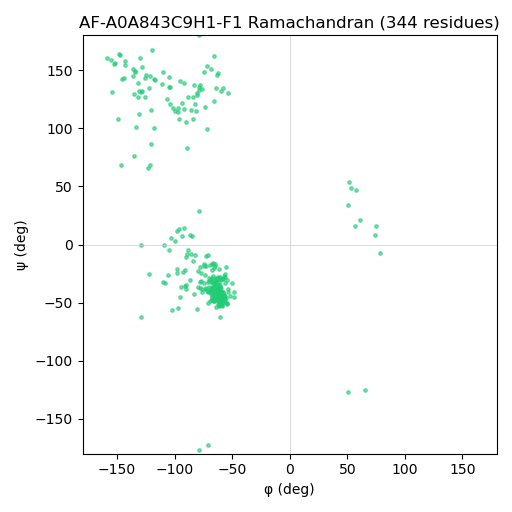16 O O . SER A 1 101 ? -9.700 -6.024 20.151 1.00 91.38 101 SER A O 1
ATOM 818 N N . SER A 1 102 ? -8.040 -7.413 19.566 1.00 92.88 102 SER A N 1
ATOM 819 C CA . SER A 1 102 ? -8.650 -7.811 18.304 1.00 92.88 102 SER A CA 1
ATOM 820 C C . SER A 1 102 ? -8.400 -9.279 17.970 1.00 92.88 102 SER A C 1
ATOM 822 O O . SER A 1 102 ? -7.317 -9.824 18.211 1.00 92.88 102 SER A O 1
ATOM 824 N N . TYR A 1 103 ? -9.409 -9.924 17.386 1.00 93.81 103 TYR A N 1
ATOM 825 C CA . TYR A 1 103 ? -9.329 -11.300 16.893 1.00 93.81 103 TYR A CA 1
ATOM 826 C C . TYR A 1 103 ? -10.119 -11.472 15.594 1.00 93.81 103 TYR A C 1
ATOM 828 O O . TYR A 1 103 ? -11.056 -10.725 15.320 1.00 93.81 103 TYR A O 1
ATOM 836 N N . LEU A 1 104 ? -9.725 -12.457 14.787 1.00 93.44 104 LEU A N 1
ATOM 837 C CA . LEU A 1 104 ? -10.424 -12.814 13.554 1.00 93.44 104 LEU A CA 1
ATOM 838 C C . LEU A 1 104 ? -11.643 -13.685 13.884 1.00 93.44 104 LEU A C 1
ATOM 840 O O . LEU A 1 104 ? -11.522 -14.680 14.600 1.00 93.44 104 LEU A O 1
ATOM 844 N N . GLN A 1 105 ? -12.804 -13.330 13.342 1.00 93.56 105 GLN A N 1
ATOM 845 C CA . GLN A 1 105 ? -14.028 -14.120 13.409 1.00 93.56 105 GLN A CA 1
ATOM 846 C C . GLN A 1 105 ? -14.671 -14.179 12.019 1.00 93.56 105 GLN A C 1
ATOM 848 O O . GLN A 1 105 ? -15.349 -13.246 11.592 1.00 93.56 105 GLN A O 1
ATOM 853 N N . GLY A 1 106 ? -14.478 -15.297 11.316 1.00 91.25 106 GLY A N 1
ATOM 854 C CA . GLY A 1 106 ? -14.888 -15.411 9.915 1.00 91.25 106 GLY A CA 1
ATOM 855 C C . GLY A 1 106 ? -14.072 -14.460 9.040 1.00 91.25 106 GLY A C 1
ATOM 856 O O . GLY A 1 106 ? -12.847 -14.490 9.095 1.00 91.25 106 GLY A O 1
ATOM 857 N N . GLU A 1 107 ? -14.747 -13.607 8.271 1.00 91.19 107 GLU A N 1
ATOM 858 C CA . GLU A 1 107 ? -14.119 -12.591 7.411 1.00 91.19 107 GLU A CA 1
ATOM 859 C C . GLU A 1 107 ? -13.981 -11.217 8.090 1.00 91.19 107 GLU A C 1
ATOM 861 O O . GLU A 1 107 ? -13.572 -10.251 7.452 1.00 91.19 107 GLU A O 1
ATOM 866 N N . ASP A 1 108 ? -14.293 -11.112 9.385 1.00 93.81 108 ASP A N 1
ATOM 867 C CA . ASP A 1 108 ? -14.252 -9.853 10.128 1.00 93.81 108 ASP A CA 1
ATOM 868 C C . ASP A 1 108 ? -13.220 -9.880 11.256 1.00 93.81 108 ASP A C 1
ATOM 870 O O . ASP A 1 108 ? -13.102 -10.856 12.001 1.00 93.81 108 ASP A O 1
ATOM 874 N N . ILE A 1 109 ? -12.527 -8.758 11.456 1.00 95.75 109 ILE A N 1
ATOM 875 C CA . ILE A 1 109 ? -11.801 -8.497 12.699 1.00 95.75 109 ILE A CA 1
ATOM 876 C C . ILE A 1 109 ? -12.787 -7.954 13.729 1.00 95.75 109 ILE A C 1
ATOM 878 O O . ILE A 1 109 ? -13.400 -6.907 13.525 1.00 95.75 109 ILE A O 1
ATOM 882 N N . VAL A 1 110 ? -12.923 -8.645 14.858 1.00 95.94 110 VAL A N 1
ATOM 883 C CA . VAL A 1 110 ? -13.711 -8.175 15.998 1.00 95.94 110 VAL A CA 1
ATOM 884 C C . VAL A 1 110 ? -12.798 -7.411 16.942 1.00 95.94 110 VAL A C 1
ATOM 886 O O . VAL A 1 110 ? -11.878 -7.989 17.520 1.00 95.94 110 VAL A O 1
ATOM 889 N N . ILE A 1 111 ? -13.073 -6.122 17.120 1.00 95.38 111 ILE A N 1
ATOM 890 C CA . ILE A 1 111 ? -12.378 -5.266 18.081 1.00 95.38 111 ILE A CA 1
ATOM 891 C C . ILE A 1 111 ? -13.150 -5.253 19.390 1.00 95.38 111 ILE A C 1
ATOM 893 O O . ILE A 1 111 ? -14.318 -4.858 19.435 1.00 95.38 111 ILE A O 1
ATOM 897 N N . VAL A 1 112 ? -12.475 -5.661 20.458 1.00 94.19 112 VAL A N 1
ATOM 898 C CA . VAL A 1 112 ? -12.943 -5.527 21.832 1.00 94.19 112 VAL A CA 1
ATOM 899 C C . VAL A 1 112 ? -12.314 -4.272 22.415 1.00 94.19 112 VAL A C 1
ATOM 901 O O . VAL A 1 112 ? -11.092 -4.184 22.488 1.00 94.19 112 VAL A O 1
ATOM 904 N N . MET A 1 113 ? -13.124 -3.281 22.786 1.00 93.06 113 MET A N 1
ATOM 905 C CA . MET A 1 113 ? -12.612 -2.024 23.339 1.00 93.06 113 MET A CA 1
ATOM 906 C C . MET A 1 113 ? -13.611 -1.338 24.268 1.00 93.06 113 MET A C 1
ATOM 908 O O . MET A 1 113 ? -14.829 -1.513 24.131 1.00 93.06 113 MET A O 1
ATOM 912 N N . ASP A 1 114 ? -13.089 -0.516 25.176 1.00 91.56 114 ASP A N 1
ATOM 913 C CA . ASP A 1 114 ? -13.907 0.391 25.972 1.00 91.56 114 ASP A CA 1
ATOM 914 C C . ASP A 1 114 ? -14.395 1.579 25.135 1.00 91.56 114 ASP A C 1
ATOM 916 O O . ASP A 1 114 ? -13.756 2.030 24.180 1.00 91.56 114 ASP A O 1
ATOM 920 N N . TYR A 1 115 ? -15.578 2.070 25.482 1.00 90.00 115 TYR A N 1
ATOM 921 C CA . TYR A 1 115 ? -16.198 3.199 24.817 1.00 90.00 115 TYR A CA 1
ATOM 922 C C . TYR A 1 115 ? -15.675 4.516 25.388 1.00 90.00 115 TYR A C 1
ATOM 924 O O . TYR A 1 115 ? -15.812 4.782 26.581 1.00 90.00 115 TYR A O 1
ATOM 932 N N . HIS A 1 116 ? -15.184 5.398 24.520 1.00 88.94 116 HIS A N 1
ATOM 933 C CA . HIS A 1 116 ? -14.893 6.780 24.881 1.00 88.94 116 HIS A CA 1
ATOM 934 C C . HIS A 1 116 ? -15.942 7.737 24.319 1.00 88.94 116 HIS A C 1
ATOM 936 O O . HIS A 1 116 ? -16.363 7.615 23.175 1.00 88.94 116 HIS A O 1
ATOM 942 N N . ASN A 1 117 ? -16.269 8.789 25.069 1.00 86.00 117 ASN A N 1
ATOM 943 C CA . ASN A 1 117 ? -17.128 9.872 24.566 1.00 86.00 117 ASN A CA 1
ATOM 944 C C . ASN A 1 117 ? -16.476 10.648 23.401 1.00 86.00 117 ASN A C 1
ATOM 946 O O . ASN A 1 117 ? -17.143 11.382 22.677 1.00 86.00 117 ASN A O 1
ATOM 950 N N . ASN A 1 118 ? -15.157 10.516 23.225 1.00 89.38 118 ASN A N 1
ATOM 951 C CA . ASN A 1 118 ? -14.440 11.098 22.101 1.00 89.38 118 ASN A CA 1
ATOM 952 C C . ASN A 1 118 ? -14.403 10.103 20.929 1.00 89.38 118 ASN A C 1
ATOM 954 O O . ASN A 1 118 ? -13.608 9.161 20.913 1.00 89.38 118 ASN A O 1
ATOM 958 N N . ASN A 1 119 ? -15.218 10.372 19.909 1.00 90.38 119 ASN A N 1
ATOM 959 C CA . ASN A 1 119 ? -15.300 9.549 18.702 1.00 90.38 119 ASN A CA 1
ATOM 960 C C . ASN A 1 119 ? -13.989 9.477 17.904 1.00 90.38 119 ASN A C 1
ATOM 962 O O . ASN A 1 119 ? -13.750 8.466 17.244 1.00 90.38 119 ASN A O 1
ATOM 966 N N . ALA A 1 120 ? -13.128 10.499 17.973 1.00 91.12 120 ALA A N 1
ATOM 967 C CA . ALA A 1 120 ? -11.800 10.436 17.367 1.00 91.12 120 ALA A CA 1
ATOM 968 C C . ALA A 1 120 ? -10.928 9.395 18.083 1.00 91.12 120 ALA A C 1
ATOM 970 O O . ALA A 1 120 ? -10.288 8.589 17.416 1.00 91.12 120 ALA A O 1
ATOM 971 N N . LYS A 1 121 ? -10.974 9.328 19.423 1.00 91.12 121 LYS A N 1
ATOM 972 C CA . LYS A 1 121 ? -10.271 8.278 20.186 1.00 91.12 121 LYS A CA 1
ATOM 973 C C . LYS A 1 121 ? -10.791 6.884 19.844 1.00 91.12 121 LYS A C 1
ATOM 975 O O . LYS A 1 121 ? -9.982 6.003 19.572 1.00 91.12 121 LYS A O 1
ATOM 980 N N . ASN A 1 122 ? -12.115 6.707 19.775 1.00 93.25 122 ASN A N 1
ATOM 981 C CA . ASN A 1 122 ? -12.699 5.427 19.366 1.00 93.25 122 ASN A CA 1
ATOM 982 C C . ASN A 1 122 ? -12.211 5.002 17.975 1.00 93.25 122 ASN A C 1
ATOM 984 O O . ASN A 1 122 ? -11.797 3.864 17.781 1.00 93.25 122 ASN A O 1
ATOM 988 N N . PHE A 1 123 ? -12.226 5.933 17.015 1.00 95.19 123 PHE A N 1
ATOM 989 C CA . PHE A 1 123 ? -11.766 5.678 15.652 1.00 95.19 123 PHE A CA 1
ATOM 990 C C . PHE A 1 123 ? -10.281 5.299 15.608 1.00 95.19 123 PHE A C 1
ATOM 992 O O . PHE A 1 123 ? -9.917 4.348 14.927 1.00 95.19 123 PHE A O 1
ATOM 999 N N . LEU A 1 124 ? -9.422 6.006 16.345 1.00 93.94 124 LEU A N 1
ATOM 1000 C CA . LEU A 1 124 ? -7.982 5.752 16.342 1.00 93.94 124 LEU A CA 1
ATOM 1001 C C . LEU A 1 124 ? -7.623 4.391 16.935 1.00 93.94 124 LEU A C 1
ATOM 1003 O O . LEU A 1 124 ? -6.870 3.651 16.308 1.00 93.94 124 LEU A O 1
ATOM 1007 N N . ILE A 1 125 ? -8.202 4.039 18.086 1.00 93.19 125 ILE A N 1
ATOM 1008 C CA . ILE A 1 125 ? -8.010 2.719 18.703 1.00 93.19 125 ILE A CA 1
ATOM 1009 C C . ILE A 1 125 ? -8.479 1.624 17.740 1.00 93.19 125 ILE A C 1
ATOM 1011 O O . ILE A 1 125 ? -7.755 0.662 17.490 1.00 93.19 125 ILE A O 1
ATOM 1015 N N . ALA A 1 126 ? -9.657 1.807 17.135 1.00 95.25 126 ALA A N 1
ATOM 1016 C CA . ALA A 1 126 ? -10.196 0.851 16.180 1.00 95.25 126 ALA A CA 1
ATOM 1017 C C . ALA A 1 126 ? -9.276 0.662 14.963 1.00 95.25 126 ALA A C 1
ATOM 1019 O O . ALA A 1 126 ? -9.001 -0.462 14.559 1.00 95.25 126 ALA A O 1
ATOM 1020 N N . ILE A 1 127 ? -8.756 1.753 14.393 1.00 95.56 127 ILE A N 1
ATOM 1021 C CA . ILE A 1 127 ? -7.847 1.708 13.242 1.00 95.56 127 ILE A CA 1
ATOM 1022 C C . ILE A 1 127 ? -6.521 1.035 13.585 1.00 95.56 127 ILE A C 1
ATOM 1024 O O . ILE A 1 127 ? -6.002 0.276 12.764 1.00 95.56 127 ILE A O 1
ATOM 1028 N N . GLN A 1 128 ? -5.971 1.285 14.773 1.00 93.12 128 GLN A N 1
ATOM 1029 C CA . GLN A 1 128 ? -4.739 0.641 15.222 1.00 93.12 128 GLN A CA 1
ATOM 1030 C C . GLN A 1 128 ? -4.911 -0.873 15.319 1.00 93.12 128 GLN A C 1
ATOM 1032 O O . GLN A 1 128 ? -4.158 -1.616 14.686 1.00 93.12 128 GLN A O 1
ATOM 1037 N N . GLU A 1 129 ? -5.937 -1.314 16.045 1.00 94.44 129 GLU A N 1
ATOM 1038 C CA . GLU A 1 129 ? -6.246 -2.730 16.227 1.00 94.44 129 GLU A CA 1
ATOM 1039 C C . GLU A 1 129 ? -6.566 -3.409 14.893 1.00 94.44 129 GLU A C 1
ATOM 1041 O O . GLU A 1 129 ? -5.954 -4.421 14.550 1.00 94.44 129 GLU A O 1
ATOM 1046 N N . TRP A 1 130 ? -7.445 -2.812 14.083 1.00 95.38 130 TRP A N 1
ATOM 1047 C CA . TRP A 1 130 ? -7.828 -3.352 12.780 1.00 95.38 130 TRP A CA 1
ATOM 1048 C C . TRP A 1 130 ? -6.629 -3.490 11.837 1.00 95.38 130 TRP A C 1
ATOM 1050 O O . TRP A 1 130 ? -6.375 -4.580 11.323 1.00 95.38 130 TRP A O 1
ATOM 1060 N N . THR A 1 131 ? -5.836 -2.422 11.664 1.00 94.56 131 THR A N 1
ATOM 1061 C CA . THR A 1 131 ? -4.662 -2.434 10.770 1.00 94.56 131 THR A CA 1
ATOM 1062 C C . THR A 1 131 ? -3.655 -3.499 11.206 1.00 94.56 131 THR A C 1
ATOM 1064 O O . THR A 1 131 ? -3.100 -4.200 10.360 1.00 94.56 131 THR A O 1
ATOM 1067 N N . SER A 1 132 ? -3.481 -3.684 12.520 1.00 91.81 132 SER A N 1
ATOM 1068 C CA . SER A 1 132 ? -2.563 -4.681 13.083 1.00 91.81 132 SER A CA 1
ATOM 1069 C C . SER A 1 132 ? -2.959 -6.136 12.819 1.00 91.81 132 SER A C 1
ATOM 1071 O O . SER A 1 132 ? -2.145 -7.041 12.989 1.00 91.81 132 SER A O 1
ATOM 1073 N N . LYS A 1 133 ? -4.204 -6.396 12.415 1.00 92.12 133 LYS A N 1
ATOM 1074 C CA . LYS A 1 133 ? -4.677 -7.748 12.088 1.00 92.12 133 LYS A CA 1
ATOM 1075 C C . LYS A 1 133 ? -4.935 -7.941 10.606 1.00 92.12 133 LYS A C 1
ATOM 1077 O O . LYS A 1 133 ? -4.755 -9.046 10.104 1.00 92.12 133 LYS A O 1
ATOM 1082 N N . THR A 1 134 ? -5.350 -6.887 9.909 1.00 93.06 134 THR A N 1
ATOM 1083 C CA . THR A 1 134 ? -5.767 -6.998 8.512 1.00 93.06 134 THR A CA 1
ATOM 1084 C C . THR A 1 134 ? -4.660 -6.739 7.504 1.00 93.06 134 THR A C 1
ATOM 1086 O O . THR A 1 134 ? -4.814 -7.165 6.367 1.00 93.06 134 THR A O 1
ATOM 1089 N N . LEU A 1 135 ? -3.603 -6.000 7.849 1.00 94.69 135 LEU A N 1
ATOM 1090 C CA . LEU A 1 135 ? -2.584 -5.627 6.872 1.00 94.69 135 LEU A CA 1
ATOM 1091 C C . LEU A 1 135 ? -1.719 -6.842 6.521 1.00 94.69 135 LEU A C 1
ATOM 1093 O O . LEU A 1 135 ? -1.011 -7.361 7.387 1.00 94.69 135 LEU A O 1
ATOM 1097 N N . LEU A 1 136 ? -1.737 -7.230 5.241 1.00 94.56 136 LEU A N 1
ATOM 1098 C CA . LEU A 1 136 ? -0.908 -8.294 4.664 1.00 94.56 136 LEU A CA 1
ATOM 1099 C C . LEU A 1 136 ? -0.994 -9.612 5.464 1.00 94.56 136 LEU A C 1
ATOM 1101 O O . LEU A 1 136 ? 0.033 -10.162 5.872 1.00 94.56 136 LEU A O 1
ATOM 1105 N N . PRO A 1 137 ? -2.205 -10.145 5.709 1.00 91.94 137 PRO A N 1
ATOM 1106 C CA . PRO A 1 137 ? -2.427 -11.146 6.752 1.00 91.94 137 PRO A CA 1
ATOM 1107 C C . PRO A 1 137 ? -1.683 -12.461 6.488 1.00 91.94 137 PRO A C 1
ATOM 1109 O O . PRO A 1 137 ? -1.229 -13.106 7.429 1.00 91.94 137 PRO A O 1
ATOM 1112 N N . ASN A 1 138 ? -1.485 -12.817 5.216 1.00 90.69 138 ASN A N 1
ATOM 1113 C CA . ASN A 1 138 ? -0.840 -14.068 4.803 1.00 90.69 138 ASN A CA 1
ATOM 1114 C C . ASN A 1 138 ? 0.684 -14.079 4.992 1.00 90.69 138 ASN A C 1
ATOM 1116 O O . ASN A 1 138 ? 1.292 -15.145 4.981 1.00 90.69 138 ASN A O 1
ATOM 1120 N N . ILE A 1 139 ? 1.304 -12.906 5.126 1.00 94.00 139 ILE A N 1
ATOM 1121 C CA . ILE A 1 139 ? 2.769 -12.757 5.154 1.00 94.00 139 ILE A CA 1
ATOM 1122 C C . ILE A 1 139 ? 3.252 -11.935 6.345 1.00 94.00 139 ILE A C 1
ATOM 1124 O O . ILE A 1 139 ? 4.442 -11.685 6.493 1.00 94.00 139 ILE A O 1
ATOM 1128 N N . ARG A 1 140 ? 2.330 -11.460 7.185 1.00 93.69 140 ARG A N 1
ATOM 1129 C CA . ARG A 1 140 ? 2.606 -10.535 8.282 1.00 93.69 140 ARG A CA 1
ATOM 1130 C C . ARG A 1 140 ? 3.732 -11.026 9.191 1.00 93.69 140 ARG A C 1
ATOM 1132 O O . ARG A 1 140 ? 4.608 -10.248 9.549 1.00 93.69 140 ARG A O 1
ATOM 1139 N N . ASN A 1 141 ? 3.707 -12.313 9.535 1.00 92.75 141 ASN A N 1
ATOM 1140 C CA . ASN A 1 141 ? 4.698 -12.945 10.410 1.00 92.75 141 ASN A CA 1
ATOM 1141 C C . ASN A 1 141 ? 6.066 -13.138 9.732 1.00 92.75 141 ASN A C 1
ATOM 1143 O O . ASN A 1 141 ? 7.039 -13.485 10.397 1.00 92.75 141 ASN A O 1
ATOM 1147 N N . ASP A 1 142 ? 6.146 -12.912 8.421 1.00 95.50 142 ASP A N 1
ATOM 1148 C CA . ASP A 1 142 ? 7.360 -13.026 7.617 1.00 95.50 142 ASP A CA 1
ATOM 1149 C C . ASP A 1 142 ? 7.958 -11.664 7.239 1.00 95.50 142 ASP A C 1
ATOM 1151 O O . ASP A 1 142 ? 9.042 -11.610 6.659 1.00 95.50 142 ASP A O 1
ATOM 1155 N N . ILE A 1 143 ? 7.290 -10.559 7.585 1.00 95.19 143 ILE A N 1
ATOM 1156 C CA . ILE A 1 143 ? 7.826 -9.208 7.413 1.00 95.19 143 ILE A CA 1
ATOM 1157 C C . ILE A 1 143 ? 8.617 -8.827 8.674 1.00 95.19 143 ILE A C 1
ATOM 1159 O O . ILE A 1 143 ? 8.049 -8.837 9.769 1.00 95.19 143 ILE A O 1
ATOM 1163 N N . PRO A 1 144 ? 9.886 -8.393 8.547 1.00 93.19 144 PRO A N 1
ATOM 1164 C CA . PRO A 1 144 ? 10.667 -7.908 9.675 1.00 93.19 144 PRO A CA 1
ATOM 1165 C C . PRO A 1 144 ? 9.936 -6.803 10.442 1.00 93.19 144 PRO A C 1
ATOM 1167 O O . PRO A 1 144 ? 9.480 -5.815 9.857 1.00 93.19 144 PRO A O 1
ATOM 1170 N N . SER A 1 145 ? 9.871 -6.947 11.767 1.00 91.44 145 SER A N 1
ATOM 1171 C CA . SER A 1 145 ? 9.054 -6.106 12.657 1.00 91.44 145 SER A CA 1
ATOM 1172 C C . SER A 1 145 ? 9.198 -4.586 12.428 1.00 91.44 145 SER A C 1
ATOM 1174 O O . SER A 1 145 ? 8.168 -3.916 12.304 1.00 91.44 145 SER A O 1
ATOM 1176 N N . PRO A 1 146 ? 10.410 -4.006 12.264 1.00 90.94 146 PRO A N 1
ATOM 1177 C CA . PRO A 1 146 ? 10.543 -2.570 12.003 1.00 90.94 146 PRO A CA 1
ATOM 1178 C C . PRO A 1 146 ? 9.894 -2.117 10.689 1.00 90.94 146 PRO A C 1
ATOM 1180 O O . PRO A 1 146 ? 9.355 -1.013 10.617 1.00 90.94 146 PRO A O 1
ATOM 1183 N N . ILE A 1 147 ? 9.935 -2.966 9.655 1.00 93.62 147 ILE A N 1
ATOM 1184 C CA . ILE A 1 147 ? 9.318 -2.686 8.356 1.00 93.62 147 ILE A CA 1
ATOM 1185 C C . ILE A 1 147 ? 7.803 -2.752 8.505 1.00 93.62 147 ILE A C 1
ATOM 1187 O O . ILE A 1 147 ? 7.124 -1.793 8.148 1.00 93.62 147 ILE A O 1
ATOM 1191 N N . LEU A 1 148 ? 7.282 -3.832 9.094 1.00 94.12 148 LEU A N 1
ATOM 1192 C CA . LEU A 1 148 ? 5.847 -4.016 9.303 1.00 94.12 148 LEU A CA 1
ATOM 1193 C C . LEU A 1 148 ? 5.233 -2.838 10.069 1.00 94.12 148 LEU A C 1
ATOM 1195 O O . LEU A 1 148 ? 4.280 -2.231 9.586 1.00 94.12 148 LEU A O 1
ATOM 1199 N N . LYS A 1 149 ? 5.829 -2.449 11.204 1.00 92.62 149 LYS A N 1
ATOM 1200 C CA . LYS A 1 149 ? 5.368 -1.303 12.005 1.00 92.62 149 LYS A CA 1
ATOM 1201 C C . LYS A 1 149 ? 5.358 0.001 11.200 1.00 92.62 149 LYS A C 1
ATOM 1203 O O . LYS A 1 149 ? 4.426 0.792 11.316 1.00 92.62 149 LYS A O 1
ATOM 1208 N N . ALA A 1 150 ? 6.373 0.245 10.372 1.00 93.19 150 ALA A N 1
ATOM 1209 C CA . ALA A 1 150 ? 6.430 1.452 9.550 1.00 93.19 150 ALA A CA 1
ATOM 1210 C C . ALA A 1 150 ? 5.347 1.465 8.451 1.00 93.19 150 ALA A C 1
ATOM 1212 O O . ALA A 1 150 ? 4.751 2.515 8.204 1.00 93.19 150 ALA A O 1
ATOM 1213 N N . VAL A 1 151 ? 5.050 0.308 7.843 1.00 95.19 151 VAL A N 1
ATOM 1214 C CA . VAL A 1 151 ? 3.937 0.148 6.889 1.00 95.19 151 VAL A CA 1
ATOM 1215 C C . VAL A 1 151 ? 2.596 0.395 7.582 1.00 95.19 151 VAL A C 1
ATOM 1217 O O . VAL A 1 151 ? 1.767 1.137 7.059 1.00 95.19 151 VAL A O 1
ATOM 1220 N N . GLU A 1 152 ? 2.386 -0.176 8.770 1.00 94.44 152 GLU A N 1
ATOM 1221 C CA . GLU A 1 152 ? 1.166 0.026 9.558 1.00 94.44 152 GLU A CA 1
ATOM 1222 C C . GLU A 1 152 ? 0.934 1.491 9.892 1.00 94.44 152 GLU A C 1
ATOM 1224 O O . GLU A 1 152 ? -0.159 1.997 9.662 1.00 94.44 152 GLU A O 1
ATOM 1229 N N . LEU A 1 153 ? 1.955 2.185 10.401 1.00 93.75 153 LEU A N 1
ATOM 1230 C CA . LEU A 1 153 ? 1.845 3.597 10.761 1.00 93.75 153 LEU A CA 1
ATOM 1231 C C . LEU A 1 153 ? 1.491 4.466 9.552 1.00 93.75 153 LEU A C 1
ATOM 1233 O O . LEU A 1 153 ? 0.651 5.357 9.673 1.00 93.75 153 LEU A O 1
ATOM 1237 N N . LEU A 1 154 ? 2.092 4.201 8.388 1.00 94.62 154 LEU A N 1
ATOM 1238 C CA . LEU A 1 154 ? 1.747 4.921 7.164 1.00 94.62 154 LEU A CA 1
ATOM 1239 C C . LEU A 1 154 ? 0.312 4.607 6.708 1.00 94.62 154 LEU A C 1
ATOM 1241 O O . LEU A 1 154 ? -0.427 5.523 6.351 1.00 94.62 154 LEU A O 1
ATOM 1245 N N . MET A 1 155 ? -0.117 3.343 6.755 1.00 95.62 155 MET A N 1
ATOM 1246 C CA . MET A 1 155 ? -1.494 2.975 6.406 1.00 95.62 155 MET A CA 1
ATOM 1247 C C . MET A 1 155 ? -2.519 3.606 7.351 1.00 95.62 155 MET A C 1
ATOM 1249 O O . MET A 1 155 ? -3.515 4.159 6.886 1.00 95.62 155 MET A O 1
ATOM 1253 N N . GLN A 1 156 ? -2.259 3.587 8.660 1.00 95.25 156 GLN A N 1
ATOM 1254 C CA . GLN A 1 156 ? -3.090 4.259 9.660 1.00 95.25 156 GLN A CA 1
ATOM 1255 C C . GLN A 1 156 ? -3.187 5.755 9.351 1.00 95.25 156 GLN A C 1
ATOM 1257 O O . GLN A 1 156 ? -4.295 6.281 9.260 1.00 95.25 156 GLN A O 1
ATOM 1262 N N . GLU A 1 157 ? -2.057 6.432 9.109 1.00 95.00 157 GLU A N 1
ATOM 1263 C CA . GLU A 1 157 ? -2.046 7.853 8.749 1.00 95.00 157 GLU A CA 1
ATOM 1264 C C . GLU A 1 157 ? -2.891 8.124 7.499 1.00 95.00 157 GLU A C 1
ATOM 1266 O O . GLU A 1 157 ? -3.709 9.043 7.496 1.00 95.00 157 GLU A O 1
ATOM 1271 N N . LYS A 1 158 ? -2.767 7.305 6.452 1.00 94.25 158 LYS A N 1
ATOM 1272 C CA . LYS A 1 158 ? -3.549 7.478 5.220 1.00 94.25 158 LYS A CA 1
ATOM 1273 C C . LYS A 1 158 ? -5.050 7.290 5.445 1.00 94.25 158 LYS A C 1
ATOM 1275 O O . LYS A 1 158 ? -5.837 8.117 4.972 1.00 94.25 158 LYS A O 1
ATOM 1280 N N . ILE A 1 159 ? -5.455 6.268 6.204 1.00 95.62 159 ILE A N 1
ATOM 1281 C CA . ILE A 1 159 ? -6.868 6.030 6.530 1.00 95.62 159 ILE A CA 1
ATOM 1282 C C . ILE A 1 159 ? -7.421 7.189 7.363 1.00 95.62 159 ILE A C 1
ATOM 1284 O O . ILE A 1 159 ? -8.480 7.723 7.037 1.00 95.62 159 ILE A O 1
ATOM 1288 N N . ILE A 1 160 ? -6.694 7.635 8.391 1.00 96.19 160 ILE A N 1
ATOM 1289 C CA . ILE A 1 160 ? -7.105 8.758 9.246 1.00 96.19 160 ILE A CA 1
ATOM 1290 C C . ILE A 1 160 ? -7.211 10.042 8.420 1.00 96.19 160 ILE A C 1
ATOM 1292 O O . ILE A 1 160 ? -8.229 10.724 8.483 1.00 96.19 160 ILE A O 1
ATOM 1296 N N . ASN A 1 161 ? -6.215 10.347 7.587 1.00 94.56 161 ASN A N 1
ATOM 1297 C CA . ASN A 1 161 ? -6.213 11.552 6.759 1.00 94.56 161 ASN A CA 1
ATOM 1298 C C . ASN A 1 161 ? -7.392 11.592 5.780 1.00 94.56 161 ASN A C 1
ATOM 1300 O O . ASN A 1 161 ? -7.903 12.661 5.467 1.00 94.56 161 ASN A O 1
ATOM 1304 N N . SER A 1 162 ? -7.800 10.431 5.265 1.00 94.50 162 SER A N 1
ATOM 1305 C CA . SER A 1 162 ? -8.898 10.322 4.307 1.00 94.50 162 SER A CA 1
ATOM 1306 C C . SER A 1 162 ? -10.268 10.302 4.985 1.00 94.50 162 SER A C 1
ATOM 1308 O O . SER A 1 162 ? -11.203 10.937 4.503 1.00 94.50 162 SER A O 1
ATOM 1310 N N . GLN A 1 163 ? -10.399 9.558 6.084 1.00 95.12 163 GLN A N 1
ATOM 1311 C CA . GLN A 1 163 ? -11.693 9.211 6.664 1.00 95.12 163 GLN A CA 1
ATOM 1312 C C . GLN A 1 163 ? -12.021 9.978 7.937 1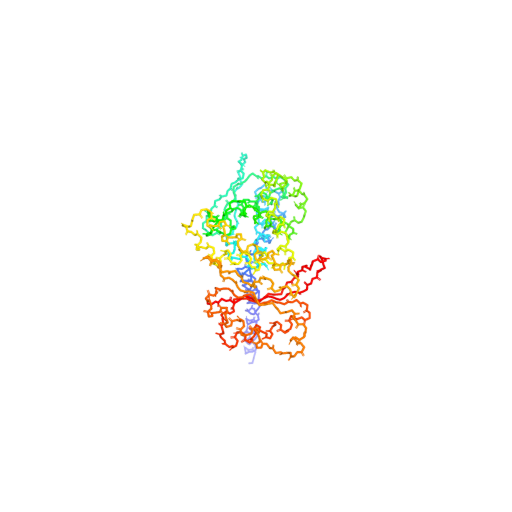.00 95.12 163 GLN A C 1
ATOM 1314 O O . GLN A 1 163 ? -13.201 10.138 8.240 1.00 95.12 163 GLN A O 1
ATOM 1319 N N . ARG A 1 164 ? -11.029 10.447 8.696 1.00 94.19 164 ARG A N 1
ATOM 1320 C CA . ARG A 1 164 ? -11.251 11.236 9.912 1.00 94.19 164 ARG A CA 1
ATOM 1321 C C . ARG A 1 164 ? -10.148 12.284 10.132 1.00 94.19 164 ARG A C 1
ATOM 1323 O O . ARG A 1 164 ? -9.359 12.148 11.069 1.00 94.19 164 ARG A O 1
ATOM 1330 N N . PRO A 1 165 ? -10.065 13.321 9.271 1.00 93.38 165 PRO A N 1
ATOM 1331 C CA . PRO A 1 165 ? -8.984 14.310 9.319 1.00 93.38 165 PRO A CA 1
ATOM 1332 C C . PRO A 1 165 ? -8.875 15.047 10.662 1.00 93.38 165 PRO A C 1
ATOM 1334 O O . PRO A 1 165 ? -7.780 15.414 11.074 1.00 93.38 165 PRO A O 1
ATOM 1337 N N . ASP A 1 166 ? -9.990 15.218 11.374 1.00 91.31 166 ASP A N 1
ATOM 1338 C CA . ASP A 1 166 ? -10.064 15.778 12.729 1.00 91.31 166 ASP A CA 1
ATOM 1339 C C . ASP A 1 166 ? -9.282 14.955 13.768 1.00 91.31 166 ASP A C 1
ATOM 1341 O O . ASP A 1 166 ? -8.755 15.511 14.728 1.00 91.31 166 ASP A O 1
ATOM 1345 N N . ALA A 1 167 ? -9.132 13.643 13.560 1.00 93.25 167 ALA A N 1
ATOM 1346 C CA . ALA A 1 167 ? -8.342 12.773 14.431 1.00 93.25 167 ALA A CA 1
ATOM 1347 C C . ALA A 1 167 ? -6.829 12.814 14.127 1.00 93.25 167 ALA A C 1
ATOM 1349 O O . ALA A 1 167 ? -6.030 12.266 14.889 1.00 93.25 167 ALA A O 1
ATOM 1350 N N . MET A 1 168 ? -6.415 13.459 13.029 1.00 93.12 168 MET A N 1
ATOM 1351 C CA . MET A 1 168 ? -5.021 13.470 12.574 1.00 93.12 168 MET A CA 1
ATOM 1352 C C . MET A 1 168 ? -4.087 14.186 13.549 1.00 93.12 168 MET A C 1
ATOM 1354 O O . MET A 1 168 ? -2.972 13.728 13.798 1.00 93.12 168 MET A O 1
ATOM 1358 N N . GLU A 1 169 ? -4.527 15.315 14.103 1.00 89.75 169 GLU A N 1
ATOM 1359 C CA . GLU A 1 169 ? -3.714 16.082 15.047 1.00 89.75 169 GLU A CA 1
ATOM 1360 C C . GLU A 1 169 ? -3.408 15.257 16.301 1.00 89.75 169 GLU A C 1
ATOM 1362 O O . GLU A 1 169 ? -2.254 15.170 16.721 1.00 89.75 169 GLU A O 1
ATOM 1367 N N . PHE A 1 170 ? -4.427 14.583 16.837 1.00 89.19 170 PHE A N 1
ATOM 1368 C CA . PHE A 1 170 ? -4.278 13.675 17.968 1.00 89.19 170 PHE A CA 1
ATOM 1369 C C . PHE A 1 170 ? -3.343 12.508 17.626 1.00 89.19 170 PHE A C 1
ATOM 1371 O O . PHE A 1 170 ? -2.419 12.215 18.383 1.00 89.19 170 PHE A O 1
ATOM 1378 N N . PHE A 1 171 ? -3.511 11.881 16.455 1.00 91.56 171 PHE A N 1
ATOM 1379 C CA . PHE A 1 171 ? -2.623 10.807 16.002 1.00 91.56 171 PHE A CA 1
ATOM 1380 C C . PHE A 1 171 ? -1.156 11.255 15.953 1.00 91.56 171 PHE A C 1
ATOM 1382 O O . PHE A 1 171 ? -0.280 10.570 16.479 1.00 91.56 171 PHE A O 1
ATOM 1389 N N . LYS A 1 172 ? -0.876 12.431 15.383 1.00 89.06 172 LYS A N 1
ATOM 1390 C CA . LYS A 1 172 ? 0.491 12.954 15.237 1.00 89.06 172 LYS A CA 1
ATOM 1391 C C . LYS A 1 172 ? 1.132 13.391 16.548 1.00 89.06 172 LYS A C 1
ATOM 1393 O O . LYS A 1 172 ? 2.350 13.301 16.662 1.00 89.06 172 LYS A O 1
ATOM 1398 N N . LYS A 1 173 ? 0.344 13.883 17.505 1.00 86.19 173 LYS A N 1
ATOM 1399 C CA . LYS A 1 173 ? 0.859 14.400 18.781 1.00 86.19 173 LYS A CA 1
ATOM 1400 C C . LYS A 1 173 ? 0.963 13.336 19.864 1.00 86.19 173 LYS A C 1
ATOM 1402 O O . LYS A 1 173 ? 1.922 13.356 20.624 1.00 86.19 173 LYS A O 1
ATOM 1407 N N . GLU A 1 174 ? 0.001 12.422 19.934 1.00 83.56 174 GLU A N 1
ATOM 1408 C CA . GLU A 1 174 ? -0.113 11.497 21.067 1.00 83.56 174 GLU A CA 1
ATOM 1409 C C . GLU A 1 174 ? 0.269 10.061 20.706 1.00 83.56 174 GLU A C 1
ATOM 1411 O O . GLU A 1 174 ? 0.843 9.361 21.530 1.00 83.56 174 GLU A O 1
ATOM 1416 N N . ILE A 1 175 ? 0.007 9.611 19.476 1.00 82.94 175 ILE A N 1
ATOM 1417 C CA . ILE A 1 175 ? 0.216 8.207 19.089 1.00 82.94 175 ILE A CA 1
ATOM 1418 C C . ILE A 1 175 ? 1.556 8.015 18.380 1.00 82.94 175 ILE A C 1
ATOM 1420 O O . ILE A 1 175 ? 2.369 7.173 18.768 1.00 82.94 175 ILE A O 1
ATOM 1424 N N . LEU A 1 176 ? 1.779 8.784 17.316 1.00 83.25 176 LEU A N 1
ATOM 1425 C CA . LEU A 1 176 ? 2.926 8.629 16.432 1.00 83.25 176 LEU A CA 1
ATOM 1426 C C . LEU A 1 176 ? 4.270 8.786 17.168 1.00 83.25 176 LEU A C 1
ATOM 1428 O O . LEU A 1 176 ? 5.149 7.954 16.938 1.00 83.25 176 LEU A O 1
ATOM 1432 N N . PRO A 1 177 ? 4.457 9.766 18.080 1.00 81.00 177 PRO A N 1
ATOM 1433 C CA . PRO A 1 177 ? 5.724 9.928 18.781 1.00 81.00 177 PRO A CA 1
ATOM 1434 C C . PRO A 1 177 ? 6.040 8.726 19.665 1.00 81.00 177 PRO A C 1
ATOM 1436 O O . PRO A 1 177 ? 7.160 8.243 19.608 1.00 81.00 177 PRO A O 1
ATOM 1439 N N . ILE A 1 178 ? 5.062 8.176 20.392 1.00 77.88 178 ILE A N 1
ATOM 1440 C CA . ILE A 1 178 ? 5.262 6.975 21.221 1.00 77.88 178 ILE A CA 1
ATOM 1441 C C . ILE A 1 178 ? 5.759 5.813 20.349 1.00 77.88 178 ILE A C 1
ATOM 1443 O O . ILE A 1 178 ? 6.756 5.173 20.660 1.00 77.88 178 ILE A O 1
ATOM 1447 N N . LYS A 1 179 ? 5.132 5.600 19.186 1.00 73.62 179 LYS A N 1
ATOM 1448 C CA . LYS A 1 179 ? 5.474 4.494 18.277 1.00 73.62 179 LYS A CA 1
ATOM 1449 C C . LYS A 1 179 ? 6.795 4.676 17.517 1.00 73.62 179 LYS A C 1
ATOM 1451 O O . LYS A 1 179 ? 7.384 3.682 17.102 1.00 73.62 179 LYS A O 1
ATOM 1456 N N . ILE A 1 180 ? 7.241 5.915 17.289 1.00 70.50 180 ILE A N 1
ATOM 1457 C CA . ILE A 1 180 ? 8.475 6.228 16.543 1.00 70.50 180 ILE A CA 1
ATOM 1458 C C . ILE A 1 180 ? 9.683 6.415 17.473 1.00 70.50 180 ILE A C 1
ATOM 1460 O O . ILE A 1 180 ? 10.794 6.034 17.104 1.00 70.50 180 ILE A O 1
ATOM 1464 N N . ILE A 1 181 ? 9.495 7.008 18.656 1.00 57.66 181 ILE A N 1
ATOM 1465 C CA . ILE A 1 181 ? 10.578 7.323 19.605 1.00 57.66 181 ILE A CA 1
ATOM 1466 C C . ILE A 1 181 ? 11.197 6.045 20.184 1.00 57.66 181 ILE A C 1
ATOM 1468 O O . ILE A 1 181 ? 12.391 6.031 20.471 1.00 57.66 181 ILE A O 1
ATOM 1472 N N . GLU A 1 182 ? 10.430 4.960 20.287 1.00 58.72 182 GLU A N 1
ATOM 1473 C CA . GLU A 1 182 ? 10.911 3.690 20.837 1.00 58.72 182 GLU A CA 1
ATOM 1474 C C . GLU A 1 182 ? 11.969 2.993 19.951 1.00 58.72 182 GLU A C 1
ATOM 1476 O O . GLU A 1 182 ? 12.770 2.218 20.469 1.00 58.72 182 GLU A O 1
ATOM 1481 N N . GLU A 1 183 ? 12.052 3.281 18.639 1.00 70.50 183 GLU A N 1
ATOM 1482 C CA . GLU A 1 183 ? 12.995 2.599 17.736 1.00 70.50 183 GLU A CA 1
ATOM 1483 C C . GLU A 1 183 ? 13.491 3.479 16.565 1.00 70.50 183 GLU A C 1
ATOM 1485 O O . GLU A 1 183 ? 12.806 3.671 15.557 1.00 70.50 183 GLU A O 1
ATOM 1490 N N . VAL A 1 184 ? 14.761 3.912 16.613 1.00 79.06 184 VAL A N 1
ATOM 1491 C CA . VAL A 1 184 ? 15.436 4.704 15.550 1.00 79.06 184 VAL A CA 1
ATOM 1492 C C . VAL A 1 184 ? 15.288 4.084 14.148 1.00 79.06 184 VAL A C 1
ATOM 1494 O O . VAL A 1 184 ? 15.192 4.801 13.149 1.00 79.06 184 VAL A O 1
ATOM 1497 N N . LYS A 1 185 ? 15.241 2.748 14.059 1.00 82.50 185 LYS A N 1
ATOM 1498 C CA . LYS A 1 185 ? 15.067 2.023 12.791 1.00 82.50 185 LYS A CA 1
ATOM 1499 C C . LYS A 1 185 ? 13.698 2.284 12.154 1.00 82.50 185 LYS A C 1
ATOM 1501 O O . LYS A 1 185 ? 13.643 2.502 10.946 1.00 82.50 185 LYS A O 1
ATOM 1506 N N . ILE A 1 186 ? 12.623 2.314 12.947 1.00 86.56 186 ILE A N 1
ATOM 1507 C CA . ILE A 1 186 ? 11.259 2.558 12.452 1.00 86.56 186 ILE A CA 1
ATOM 1508 C C . ILE A 1 186 ? 11.167 3.958 11.859 1.00 86.56 186 ILE A C 1
ATOM 1510 O O . ILE A 1 186 ? 10.633 4.110 10.765 1.00 86.56 186 ILE A O 1
ATOM 1514 N N . LYS A 1 187 ? 11.743 4.967 12.526 1.00 85.88 187 LYS A N 1
ATOM 1515 C CA . LYS A 1 187 ? 11.750 6.350 12.029 1.00 85.88 187 LYS A CA 1
ATOM 1516 C C . LYS A 1 187 ? 12.333 6.449 10.617 1.00 85.88 187 LYS A C 1
ATOM 1518 O O . LYS A 1 187 ? 11.693 6.997 9.726 1.00 85.88 187 LYS A O 1
ATOM 1523 N N . LYS A 1 188 ? 13.519 5.872 10.401 1.00 87.69 188 LYS A N 1
ATOM 1524 C CA . LYS A 1 188 ? 14.202 5.915 9.100 1.00 87.69 188 LYS A CA 1
ATOM 1525 C C . LYS A 1 188 ? 13.396 5.209 8.005 1.00 87.69 188 LYS A C 1
ATOM 1527 O O . LYS A 1 188 ? 13.261 5.737 6.905 1.00 87.69 188 LYS A O 1
ATOM 1532 N N . ILE A 1 189 ? 12.844 4.033 8.308 1.00 90.44 189 ILE A N 1
ATOM 1533 C CA . ILE A 1 189 ? 12.016 3.278 7.355 1.00 90.44 189 ILE A CA 1
ATOM 1534 C C . ILE A 1 189 ? 10.713 4.038 7.059 1.00 90.44 189 ILE A C 1
ATOM 1536 O O . ILE A 1 189 ? 10.273 4.109 5.915 1.00 90.44 189 ILE A O 1
ATOM 1540 N N . ARG A 1 190 ? 10.110 4.666 8.074 1.00 90.25 190 ARG A N 1
ATOM 1541 C CA . ARG A 1 190 ? 8.901 5.483 7.929 1.00 90.25 190 ARG A CA 1
ATOM 1542 C C . ARG A 1 190 ? 9.139 6.675 7.003 1.00 90.25 190 ARG A C 1
ATOM 1544 O O . ARG A 1 190 ? 8.305 6.907 6.132 1.00 90.25 190 ARG A O 1
ATOM 1551 N N . GLU A 1 191 ? 10.266 7.370 7.148 1.00 89.19 191 GLU A N 1
ATOM 1552 C CA . GLU A 1 191 ? 10.668 8.460 6.249 1.00 89.19 191 GLU A CA 1
ATOM 1553 C C . GLU A 1 191 ? 10.848 7.956 4.807 1.00 89.19 191 GLU A C 1
ATOM 1555 O O . GLU A 1 191 ? 10.359 8.585 3.870 1.00 89.19 191 GLU A O 1
ATOM 1560 N N . GLN A 1 192 ? 11.478 6.791 4.605 1.00 90.94 192 GLN A N 1
ATOM 1561 C CA . GLN A 1 192 ? 11.572 6.169 3.275 1.00 90.94 192 GLN A CA 1
ATOM 1562 C C . GLN A 1 192 ? 10.183 5.894 2.683 1.00 90.94 192 GLN A C 1
ATOM 1564 O O . GLN A 1 192 ? 9.931 6.211 1.518 1.00 90.94 192 GLN A O 1
ATOM 1569 N N . PHE A 1 193 ? 9.259 5.361 3.485 1.00 94.50 193 PHE A N 1
ATOM 1570 C CA . PHE A 1 193 ? 7.892 5.114 3.044 1.00 94.50 193 PHE A CA 1
ATOM 1571 C C . PHE A 1 193 ? 7.114 6.393 2.719 1.00 94.50 193 PHE A C 1
ATOM 1573 O O . PHE A 1 193 ? 6.349 6.374 1.759 1.00 94.50 193 PHE A O 1
ATOM 1580 N N . ASP A 1 194 ? 7.350 7.514 3.411 1.00 91.00 194 ASP A N 1
ATOM 1581 C CA . ASP A 1 194 ? 6.762 8.808 3.030 1.00 91.00 194 ASP A CA 1
ATOM 1582 C C . ASP A 1 194 ? 7.165 9.221 1.611 1.00 91.00 194 ASP A C 1
ATOM 1584 O O . ASP A 1 194 ? 6.325 9.664 0.824 1.00 91.00 194 ASP A O 1
ATOM 1588 N N . PHE A 1 195 ? 8.439 9.049 1.249 1.00 90.12 195 PHE A N 1
ATOM 1589 C CA . PHE A 1 195 ? 8.906 9.353 -0.106 1.00 90.12 195 PHE A CA 1
ATOM 1590 C C . PHE A 1 195 ? 8.291 8.420 -1.155 1.00 90.12 195 PHE A C 1
ATOM 1592 O O . PHE A 1 195 ? 7.906 8.877 -2.240 1.00 90.12 195 PHE A O 1
ATOM 1599 N N . LEU A 1 196 ? 8.172 7.126 -0.839 1.00 93.81 196 LEU A N 1
ATOM 1600 C CA . LEU A 1 196 ? 7.513 6.153 -1.711 1.00 93.81 196 LEU A CA 1
ATOM 1601 C C . LEU A 1 196 ? 6.027 6.475 -1.893 1.00 93.81 196 LEU A C 1
ATOM 1603 O O . LEU A 1 196 ? 5.531 6.403 -3.018 1.00 93.81 196 LEU A O 1
ATOM 1607 N N . ASP A 1 197 ? 5.328 6.859 -0.827 1.00 93.38 197 ASP A N 1
ATOM 1608 C CA . ASP A 1 197 ? 3.905 7.197 -0.859 1.00 93.38 197 ASP A CA 1
ATOM 1609 C C . ASP A 1 197 ? 3.633 8.454 -1.680 1.00 93.38 197 ASP A C 1
ATOM 1611 O O . ASP A 1 197 ? 2.832 8.428 -2.613 1.00 93.38 197 ASP A O 1
ATOM 1615 N N . GLN A 1 198 ? 4.394 9.525 -1.437 1.00 89.88 198 GLN A N 1
ATOM 1616 C CA . GLN A 1 198 ? 4.308 10.756 -2.228 1.00 89.88 198 GLN A CA 1
ATOM 1617 C C . GLN A 1 198 ? 4.584 10.516 -3.715 1.00 89.88 198 GLN A C 1
ATOM 1619 O O . GLN A 1 198 ? 4.056 11.228 -4.573 1.00 89.88 198 GLN A O 1
ATOM 1624 N N . SER A 1 199 ? 5.407 9.514 -4.024 1.00 88.56 199 SER A N 1
ATOM 1625 C CA . SER A 1 199 ? 5.729 9.129 -5.394 1.00 88.56 199 SER A CA 1
ATOM 1626 C C . SER A 1 199 ? 4.722 8.146 -6.005 1.00 88.56 199 SER A C 1
ATOM 1628 O O . SER A 1 199 ? 4.787 7.887 -7.210 1.00 88.56 199 SER A O 1
ATOM 1630 N N . GLY A 1 200 ? 3.785 7.631 -5.206 1.00 90.38 200 GLY A N 1
ATOM 1631 C CA . GLY A 1 200 ? 2.784 6.634 -5.576 1.00 90.38 200 GLY A CA 1
ATOM 1632 C C . GLY A 1 200 ? 3.327 5.209 -5.705 1.00 90.38 200 GLY A C 1
ATOM 1633 O O . GLY A 1 200 ? 2.665 4.374 -6.306 1.00 90.38 200 GLY A O 1
ATOM 1634 N N . TYR A 1 201 ? 4.524 4.917 -5.189 1.00 94.19 201 TYR A N 1
ATOM 1635 C CA . TYR A 1 201 ? 5.163 3.594 -5.271 1.00 94.19 201 TYR A CA 1
ATOM 1636 C C . TYR A 1 201 ? 4.826 2.702 -4.074 1.00 94.19 201 TYR A C 1
ATOM 1638 O O . TYR A 1 201 ? 4.912 1.483 -4.183 1.00 94.19 201 TYR A O 1
ATOM 1646 N N . PHE A 1 202 ? 4.425 3.288 -2.946 1.00 95.31 202 PHE A N 1
ATOM 1647 C CA . PHE A 1 202 ? 4.089 2.530 -1.742 1.00 95.31 202 PHE A CA 1
ATOM 1648 C C . PHE A 1 202 ? 2.919 1.557 -1.980 1.00 95.31 202 PHE A C 1
ATOM 1650 O O . PHE A 1 202 ? 3.108 0.344 -1.942 1.00 95.31 202 PHE A O 1
ATOM 1657 N N . GLU A 1 203 ? 1.730 2.060 -2.316 1.00 92.38 203 GLU A N 1
ATOM 1658 C CA . GLU A 1 203 ? 0.558 1.199 -2.548 1.00 92.38 203 GLU A CA 1
ATOM 1659 C C . GLU A 1 203 ? 0.585 0.508 -3.912 1.00 92.38 203 GLU A C 1
ATOM 1661 O O . GLU A 1 203 ? 0.160 -0.638 -4.014 1.00 92.38 203 GLU A O 1
ATOM 1666 N N . ASN A 1 204 ? 1.069 1.186 -4.961 1.00 92.56 204 ASN A N 1
ATOM 1667 C CA . ASN A 1 204 ? 0.997 0.657 -6.328 1.00 92.56 204 ASN A CA 1
ATOM 1668 C C . ASN A 1 204 ? 2.137 -0.303 -6.680 1.00 92.56 204 ASN A C 1
ATOM 1670 O O . ASN A 1 204 ? 2.035 -0.977 -7.697 1.00 92.56 204 ASN A O 1
ATOM 1674 N N . VAL A 1 205 ? 3.210 -0.365 -5.887 1.00 96.12 205 VAL A N 1
ATOM 1675 C CA . VAL A 1 205 ? 4.311 -1.309 -6.124 1.00 96.12 205 VAL A CA 1
ATOM 1676 C C . VAL A 1 205 ? 4.632 -2.095 -4.866 1.00 96.12 205 VAL A C 1
ATOM 1678 O O . VAL A 1 205 ? 4.476 -3.308 -4.856 1.00 96.12 205 VAL A O 1
ATOM 1681 N N . PHE A 1 206 ? 5.063 -1.426 -3.797 1.00 97.44 206 PHE A N 1
ATOM 1682 C CA . PHE A 1 206 ? 5.606 -2.114 -2.627 1.00 97.44 206 PHE A CA 1
ATOM 1683 C C . PHE A 1 206 ? 4.585 -3.063 -1.985 1.00 97.44 206 PHE A C 1
ATOM 1685 O O . PHE A 1 206 ? 4.869 -4.250 -1.836 1.00 97.44 206 PHE A O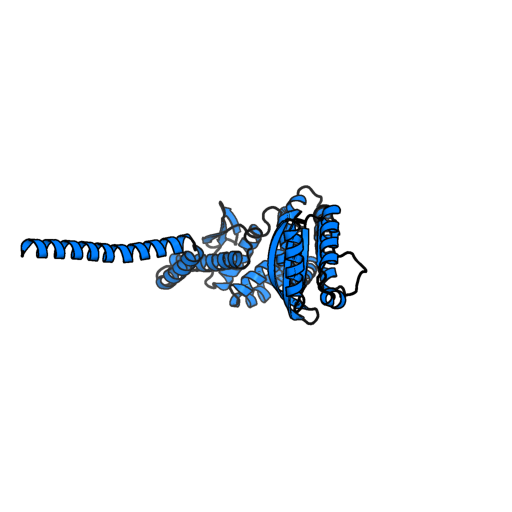 1
ATOM 1692 N N .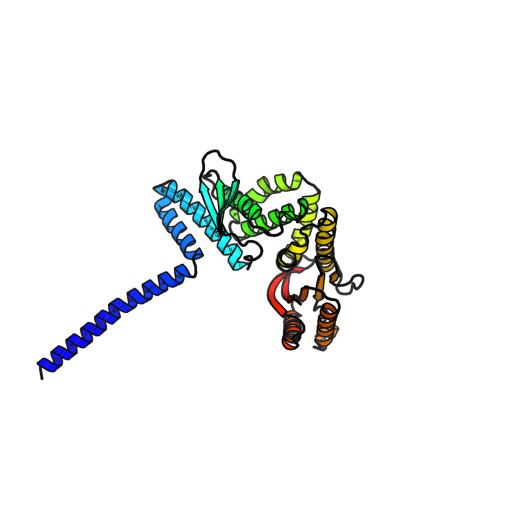 LEU A 1 207 ? 3.374 -2.582 -1.685 1.00 96.31 207 LEU A N 1
ATOM 1693 C CA . LEU A 1 207 ? 2.321 -3.436 -1.124 1.00 96.31 207 LEU A CA 1
ATOM 1694 C C . LEU A 1 207 ? 1.844 -4.510 -2.110 1.00 96.31 207 LEU A C 1
ATOM 1696 O O . LEU A 1 207 ? 1.556 -5.623 -1.688 1.00 96.31 207 LEU A O 1
ATOM 1700 N N . GLN A 1 208 ? 1.812 -4.213 -3.413 1.00 95.25 208 GLN A N 1
ATOM 1701 C CA . GLN A 1 208 ? 1.421 -5.184 -4.444 1.00 95.25 208 GLN A CA 1
ATOM 1702 C C . GLN A 1 208 ? 2.411 -6.349 -4.536 1.00 95.25 208 GLN A C 1
ATOM 1704 O O . GLN A 1 208 ? 2.004 -7.504 -4.625 1.00 95.25 208 GLN A O 1
ATOM 1709 N N . GLU A 1 209 ? 3.714 -6.063 -4.499 1.00 97.31 209 GLU A N 1
ATOM 1710 C CA . GLU A 1 209 ? 4.744 -7.102 -4.510 1.00 97.31 209 GLU A CA 1
ATOM 1711 C C . GLU A 1 209 ? 4.752 -7.912 -3.222 1.00 97.31 209 GLU A C 1
ATOM 1713 O O . GLU A 1 209 ? 4.900 -9.130 -3.281 1.00 97.31 209 GLU A O 1
ATOM 1718 N N . LEU A 1 210 ? 4.538 -7.269 -2.072 1.00 97.06 210 LEU A N 1
ATOM 1719 C CA . LEU A 1 210 ? 4.371 -7.982 -0.812 1.00 97.06 210 LEU A CA 1
ATOM 1720 C C . LEU A 1 210 ? 3.173 -8.937 -0.871 1.00 97.06 210 LEU A C 1
ATOM 1722 O O . LEU A 1 210 ? 3.332 -10.117 -0.582 1.00 97.06 210 LEU A O 1
ATOM 1726 N N . THR A 1 211 ? 2.002 -8.482 -1.316 1.00 95.12 211 THR A N 1
ATOM 1727 C CA . THR A 1 211 ? 0.825 -9.353 -1.451 1.00 95.12 211 THR A CA 1
ATOM 1728 C C . THR A 1 211 ? 1.064 -10.515 -2.419 1.00 95.12 211 THR A C 1
ATOM 1730 O O . THR A 1 211 ? 0.666 -11.641 -2.128 1.00 95.12 211 THR A O 1
ATOM 1733 N N . PHE A 1 212 ? 1.725 -10.268 -3.554 1.00 95.50 212 PHE A N 1
ATOM 1734 C CA . PHE A 1 212 ? 1.911 -11.275 -4.600 1.00 95.50 212 PHE A CA 1
ATOM 1735 C C . PHE A 1 212 ? 3.059 -12.258 -4.325 1.00 95.50 212 PHE A C 1
ATOM 1737 O O . PHE A 1 212 ? 2.861 -13.471 -4.356 1.00 95.50 212 PHE A O 1
ATOM 1744 N N . ALA A 1 213 ? 4.272 -11.751 -4.094 1.00 96.56 213 ALA A N 1
ATOM 1745 C CA . ALA A 1 213 ? 5.484 -12.562 -3.962 1.00 96.56 213 ALA A CA 1
ATOM 1746 C C . ALA A 1 213 ? 5.863 -12.824 -2.500 1.00 96.56 213 ALA A C 1
ATOM 1748 O O . ALA A 1 213 ? 6.552 -13.803 -2.218 1.00 96.56 213 ALA A O 1
ATOM 1749 N N . GLY A 1 214 ? 5.380 -12.005 -1.562 1.00 96.00 214 GLY A N 1
ATOM 1750 C CA . GLY A 1 214 ? 5.682 -12.141 -0.139 1.00 96.00 214 GLY A CA 1
ATOM 1751 C C . GLY A 1 214 ? 5.379 -13.513 0.477 1.00 96.00 214 GLY A C 1
ATOM 1752 O O . GLY A 1 214 ? 6.138 -13.901 1.359 1.00 96.00 214 GLY A O 1
ATOM 1753 N N . PRO A 1 215 ? 4.381 -14.308 0.026 1.00 96.44 215 PRO A N 1
ATOM 1754 C CA . PRO A 1 215 ? 4.203 -15.673 0.531 1.00 96.44 215 PRO A CA 1
ATOM 1755 C C . PRO A 1 215 ? 5.447 -16.560 0.377 1.00 96.44 215 PRO A C 1
ATOM 1757 O O . PRO A 1 215 ? 5.651 -17.465 1.178 1.00 96.44 215 PRO A O 1
ATOM 1760 N N . ARG A 1 216 ? 6.332 -16.269 -0.588 1.00 96.44 216 ARG A N 1
ATOM 1761 C CA . ARG A 1 216 ? 7.606 -16.987 -0.779 1.00 96.44 216 ARG A CA 1
ATOM 1762 C C . ARG A 1 216 ? 8.649 -16.688 0.312 1.00 96.44 216 ARG A C 1
ATOM 1764 O O . ARG A 1 216 ? 9.672 -17.359 0.356 1.00 96.44 216 ARG A O 1
ATOM 1771 N N . LEU A 1 217 ? 8.404 -15.709 1.190 1.00 96.56 217 LEU A N 1
ATOM 1772 C CA . LEU A 1 217 ? 9.232 -15.445 2.375 1.00 96.56 217 LEU A CA 1
ATOM 1773 C C . LEU A 1 217 ? 9.036 -16.502 3.472 1.00 96.56 217 LEU A C 1
ATOM 1775 O O . LEU A 1 217 ? 9.870 -16.608 4.375 1.00 96.56 217 LEU A O 1
ATOM 1779 N N . GLN A 1 218 ? 7.941 -17.266 3.429 1.00 94.94 218 GLN A N 1
ATOM 1780 C CA . GLN A 1 218 ? 7.649 -18.290 4.427 1.00 94.94 218 GLN A CA 1
ATOM 1781 C C . GLN A 1 218 ? 8.764 -19.340 4.470 1.00 94.94 218 GLN A C 1
ATOM 1783 O O . GLN A 1 218 ? 9.226 -19.838 3.446 1.00 94.94 218 GLN A O 1
ATOM 1788 N N . GLY A 1 219 ? 9.219 -19.665 5.679 1.00 92.19 219 GLY A N 1
ATOM 1789 C CA . GLY A 1 219 ? 10.312 -20.618 5.898 1.00 92.19 219 GLY A CA 1
ATOM 1790 C C . GLY A 1 219 ? 11.723 -20.064 5.659 1.00 92.19 219 GLY A C 1
ATOM 1791 O O . GLY A 1 219 ? 12.690 -20.739 6.008 1.00 92.19 219 GLY A O 1
ATOM 1792 N N . MET A 1 220 ? 11.874 -18.840 5.138 1.00 95.81 220 MET A N 1
ATOM 1793 C CA . MET A 1 220 ? 13.180 -18.179 5.054 1.00 95.81 220 MET A CA 1
ATOM 1794 C C . MET A 1 220 ? 13.682 -17.728 6.431 1.00 95.81 220 MET A C 1
ATOM 1796 O O . MET A 1 220 ? 12.901 -17.417 7.337 1.00 95.81 220 MET A O 1
ATOM 1800 N N . GLN A 1 221 ? 15.005 -17.622 6.571 1.00 95.88 221 GLN A N 1
ATOM 1801 C CA . GLN A 1 221 ? 15.621 -17.041 7.763 1.00 95.88 221 GLN A CA 1
ATOM 1802 C C . GLN A 1 221 ? 15.345 -15.533 7.845 1.00 95.88 221 GLN A C 1
ATOM 1804 O O . GLN A 1 221 ? 15.265 -14.850 6.825 1.00 95.88 221 GLN A O 1
ATOM 1809 N N . GLU A 1 222 ? 15.287 -14.982 9.061 1.00 92.25 222 GLU A N 1
ATOM 1810 C CA . GLU A 1 222 ? 14.999 -13.555 9.298 1.00 92.25 222 GLU A CA 1
ATOM 1811 C C . GLU A 1 222 ? 15.929 -12.618 8.508 1.00 92.25 222 GLU A C 1
ATOM 1813 O O . GLU A 1 222 ? 15.489 -11.636 7.911 1.00 92.25 222 GLU A O 1
ATOM 1818 N N . MET A 1 223 ? 17.222 -12.952 8.431 1.00 93.81 223 MET A N 1
ATOM 1819 C CA . MET A 1 223 ? 18.183 -12.159 7.663 1.00 93.81 223 MET A CA 1
ATOM 1820 C C . MET A 1 223 ? 17.904 -12.204 6.152 1.00 93.81 223 MET A C 1
ATOM 1822 O O . MET A 1 223 ? 18.045 -11.179 5.490 1.00 93.81 223 MET A O 1
ATOM 1826 N N . GLN A 1 224 ? 17.468 -13.344 5.607 1.00 96.06 224 GLN A N 1
ATOM 1827 C CA . GLN A 1 224 ? 17.106 -13.470 4.188 1.00 96.06 224 GLN A CA 1
ATOM 1828 C C . GLN A 1 224 ? 15.854 -12.645 3.871 1.00 96.06 224 GLN A C 1
ATOM 1830 O O . GLN A 1 224 ? 15.861 -11.866 2.920 1.00 96.06 224 GLN A O 1
ATOM 1835 N N . LYS A 1 225 ? 14.829 -12.724 4.731 1.00 96.62 225 LYS A N 1
ATOM 1836 C CA . LYS A 1 225 ? 13.610 -11.903 4.633 1.00 96.62 225 LYS A CA 1
ATOM 1837 C C . LYS A 1 225 ? 13.944 -10.412 4.605 1.00 96.62 225 LYS A C 1
ATOM 1839 O O . LYS A 1 225 ? 13.449 -9.664 3.762 1.00 96.62 225 LYS A O 1
ATOM 1844 N N . TYR A 1 226 ? 14.833 -9.985 5.502 1.00 94.69 226 TYR A N 1
ATOM 1845 C CA . TYR A 1 226 ? 15.303 -8.604 5.566 1.00 94.69 226 TYR A CA 1
ATOM 1846 C C . TYR A 1 226 ? 16.056 -8.175 4.301 1.00 94.69 226 TYR A C 1
ATOM 1848 O O . TYR A 1 226 ? 15.828 -7.068 3.815 1.00 94.69 226 TYR A O 1
ATOM 1856 N N . VAL A 1 227 ? 16.932 -9.027 3.755 1.00 95.75 227 VAL A N 1
ATOM 1857 C CA . VAL A 1 227 ? 17.679 -8.746 2.516 1.00 95.75 227 VAL A CA 1
ATOM 1858 C C . VAL A 1 227 ? 16.740 -8.601 1.319 1.00 95.75 227 VAL A C 1
ATOM 1860 O O . VAL A 1 227 ? 16.872 -7.623 0.585 1.00 95.75 227 VAL A O 1
ATOM 1863 N N . GLU A 1 228 ? 15.774 -9.505 1.152 1.00 97.38 228 GLU A N 1
ATOM 1864 C CA . GLU A 1 228 ? 14.803 -9.462 0.051 1.00 97.38 228 GLU A CA 1
ATOM 1865 C C . GLU A 1 228 ? 13.953 -8.187 0.085 1.00 97.38 228 GLU A C 1
ATOM 1867 O O . GLU A 1 228 ? 13.888 -7.432 -0.890 1.00 97.38 228 GLU A O 1
ATOM 1872 N N . ILE A 1 229 ? 13.342 -7.888 1.236 1.00 96.94 229 ILE A N 1
ATOM 1873 C CA . ILE A 1 229 ? 12.459 -6.723 1.365 1.00 96.94 229 ILE A CA 1
ATOM 1874 C C . ILE A 1 229 ? 13.256 -5.418 1.238 1.00 96.94 229 ILE A C 1
ATOM 1876 O O . ILE A 1 229 ? 12.807 -4.483 0.571 1.00 96.94 229 ILE A O 1
ATOM 1880 N N . ASN A 1 230 ? 14.460 -5.338 1.814 1.00 95.00 230 ASN A N 1
ATOM 1881 C CA . ASN A 1 230 ? 15.300 -4.155 1.627 1.00 95.00 230 ASN A CA 1
ATOM 1882 C C . ASN A 1 230 ? 15.845 -4.028 0.212 1.00 95.00 230 ASN A C 1
ATOM 1884 O O . ASN A 1 230 ? 16.038 -2.908 -0.248 1.00 95.00 230 ASN A O 1
ATOM 1888 N N . GLY A 1 231 ? 16.106 -5.129 -0.489 1.00 95.81 231 GLY A N 1
ATOM 1889 C CA . GLY A 1 231 ? 16.497 -5.094 -1.892 1.00 95.81 231 GLY A CA 1
ATOM 1890 C C . GLY A 1 231 ? 15.427 -4.420 -2.750 1.00 95.81 231 GLY A C 1
ATOM 1891 O O . GLY A 1 231 ? 15.736 -3.498 -3.513 1.00 95.81 231 GLY A O 1
ATOM 1892 N N . LEU A 1 232 ? 14.162 -4.784 -2.523 1.00 96.81 232 LEU A N 1
ATOM 1893 C CA . LEU A 1 232 ? 13.009 -4.110 -3.114 1.00 96.81 232 LEU A CA 1
ATOM 1894 C C . LEU A 1 232 ? 12.956 -2.621 -2.730 1.00 96.81 232 LEU A C 1
ATOM 1896 O O . LEU A 1 232 ? 12.898 -1.765 -3.614 1.00 96.81 232 LEU A O 1
ATOM 1900 N N . LEU A 1 233 ? 13.019 -2.288 -1.436 1.00 95.44 233 LEU A N 1
ATOM 1901 C CA . LEU A 1 233 ? 12.981 -0.894 -0.969 1.00 95.44 233 LEU A CA 1
ATOM 1902 C C . LEU A 1 233 ? 14.107 -0.044 -1.566 1.00 95.44 233 LEU A C 1
ATOM 1904 O O . LEU A 1 233 ? 13.859 1.067 -2.031 1.00 95.44 233 LEU A O 1
ATOM 1908 N N . ASN A 1 234 ? 15.325 -0.582 -1.613 1.00 93.88 234 ASN A N 1
ATOM 1909 C CA . ASN A 1 234 ? 16.499 0.093 -2.155 1.00 93.88 234 ASN A CA 1
ATOM 1910 C C . ASN A 1 234 ? 16.354 0.374 -3.654 1.00 93.88 234 ASN A C 1
ATOM 1912 O O . ASN A 1 234 ? 16.752 1.449 -4.108 1.00 93.88 234 ASN A O 1
ATOM 1916 N N . LEU A 1 235 ? 15.778 -0.558 -4.427 1.00 95.12 235 LEU A N 1
ATOM 1917 C CA . LEU A 1 235 ? 15.453 -0.300 -5.829 1.00 95.12 235 LEU A CA 1
ATOM 1918 C C . LEU A 1 235 ? 14.458 0.857 -5.937 1.00 95.12 235 LEU A C 1
ATOM 1920 O O . LEU A 1 235 ? 14.698 1.792 -6.699 1.00 95.12 235 LEU A O 1
ATOM 1924 N N . LEU A 1 236 ? 13.354 0.810 -5.187 1.00 94.81 236 LEU A N 1
ATOM 1925 C CA . LEU A 1 236 ? 12.318 1.841 -5.261 1.00 94.81 236 LEU A CA 1
ATOM 1926 C C . LEU A 1 236 ? 12.866 3.214 -4.862 1.00 94.81 236 LEU A C 1
ATOM 1928 O O . LEU A 1 236 ? 12.642 4.189 -5.575 1.00 94.81 236 LEU A O 1
ATOM 1932 N N . GLU A 1 237 ? 13.640 3.291 -3.781 1.00 91.38 237 GLU A N 1
ATOM 1933 C CA . GLU A 1 237 ? 14.289 4.523 -3.338 1.00 91.38 237 GLU A CA 1
ATOM 1934 C C . GLU A 1 237 ? 15.259 5.063 -4.397 1.00 91.38 237 GLU A C 1
ATOM 1936 O O . GLU A 1 237 ? 15.229 6.254 -4.725 1.00 91.38 237 GLU A O 1
ATOM 1941 N N . TRP A 1 238 ? 16.081 4.191 -4.990 1.00 90.69 238 TRP A N 1
ATOM 1942 C CA . TRP A 1 238 ? 16.974 4.585 -6.075 1.00 90.69 238 TRP A CA 1
ATOM 1943 C C . TRP A 1 238 ? 16.194 5.091 -7.294 1.00 90.69 238 TRP A C 1
ATOM 1945 O O . TRP A 1 238 ? 16.544 6.132 -7.843 1.00 90.69 238 TRP A O 1
ATOM 1955 N N . LEU A 1 239 ? 15.085 4.451 -7.681 1.00 89.94 239 LEU A N 1
ATOM 1956 C CA . LEU A 1 239 ? 14.258 4.905 -8.805 1.00 89.94 239 LEU A CA 1
ATOM 1957 C C . LEU A 1 239 ? 13.710 6.326 -8.612 1.00 89.94 239 LEU A C 1
ATOM 1959 O O . LEU A 1 239 ? 13.502 7.018 -9.609 1.00 89.94 239 LEU A O 1
ATOM 1963 N N . LEU A 1 240 ? 13.487 6.761 -7.368 1.00 85.62 240 LEU A N 1
ATOM 1964 C CA . LEU A 1 240 ? 13.059 8.126 -7.049 1.00 85.62 240 LEU A CA 1
ATOM 1965 C C . LEU A 1 240 ? 14.225 9.128 -7.058 1.00 85.62 240 LEU A C 1
ATOM 1967 O O . LEU A 1 240 ? 14.067 10.278 -7.488 1.00 85.62 240 LEU A O 1
ATOM 1971 N N . LYS A 1 241 ? 15.404 8.688 -6.605 1.00 84.25 241 LYS A N 1
ATOM 1972 C CA . LYS A 1 241 ? 16.619 9.508 -6.462 1.00 84.25 241 LYS A CA 1
ATOM 1973 C C . LYS A 1 241 ? 17.528 9.533 -7.694 1.00 84.25 241 LYS A C 1
ATOM 1975 O O . LYS A 1 241 ? 18.392 10.404 -7.766 1.00 84.25 241 LYS A O 1
ATOM 1980 N N . ARG A 1 242 ? 17.306 8.677 -8.697 1.00 82.00 242 ARG A N 1
ATOM 1981 C CA . ARG A 1 242 ? 18.104 8.624 -9.940 1.00 82.00 242 ARG A CA 1
ATOM 1982 C C . ARG A 1 242 ? 17.748 9.709 -10.954 1.00 82.00 242 ARG A C 1
ATOM 1984 O O . ARG A 1 242 ? 16.562 9.978 -11.188 1.00 82.00 242 ARG A O 1
ATOM 1991 N N . GLU A 1 243 ? 18.750 10.351 -11.540 1.00 73.19 243 GLU A N 1
ATOM 1992 C CA . GLU A 1 243 ? 18.528 11.295 -12.641 1.00 73.19 243 GLU A CA 1
ATOM 1993 C C . GLU A 1 243 ? 17.989 10.566 -13.883 1.00 73.19 243 GLU A C 1
ATOM 1995 O O . GLU A 1 243 ? 18.009 9.338 -13.971 1.00 73.19 243 GLU A O 1
ATOM 2000 N N . SER A 1 244 ? 17.393 11.300 -14.825 1.00 66.56 244 SER A N 1
ATOM 2001 C CA . SER A 1 244 ? 16.694 10.661 -15.958 1.00 66.56 244 SER A CA 1
ATOM 2002 C C . SER A 1 244 ? 17.640 9.953 -16.939 1.00 66.56 244 SER A C 1
ATOM 2004 O O . SER A 1 244 ? 17.193 9.122 -17.733 1.00 66.56 244 SER A O 1
ATOM 2006 N N . ASP A 1 245 ? 18.921 10.290 -16.881 1.00 65.56 245 ASP A N 1
ATOM 2007 C CA . ASP A 1 245 ? 20.057 9.785 -17.648 1.00 65.56 245 ASP A CA 1
ATOM 2008 C C . ASP A 1 245 ? 21.016 8.919 -16.816 1.00 65.56 245 ASP A C 1
ATOM 2010 O O . ASP A 1 245 ? 21.973 8.377 -17.364 1.00 65.56 245 ASP A O 1
ATOM 2014 N N . ASP A 1 246 ? 20.733 8.724 -15.526 1.00 72.38 246 ASP A N 1
ATOM 2015 C CA . ASP A 1 246 ? 21.504 7.833 -14.667 1.00 72.38 246 ASP A CA 1
ATOM 2016 C C . ASP A 1 246 ? 21.223 6.363 -15.031 1.00 72.38 246 ASP A C 1
ATOM 2018 O O . ASP A 1 246 ? 20.205 5.773 -14.649 1.00 72.38 246 ASP A O 1
ATOM 2022 N N . GLU A 1 247 ? 22.141 5.781 -15.807 1.00 73.75 247 GLU A N 1
ATOM 2023 C CA . GLU A 1 247 ? 22.161 4.367 -16.202 1.00 73.75 247 GLU A CA 1
ATOM 2024 C C . GLU A 1 247 ? 23.085 3.523 -15.292 1.00 73.75 247 GLU A C 1
ATOM 2026 O O . GLU A 1 247 ? 23.384 2.374 -15.614 1.00 73.75 247 GLU A O 1
ATOM 2031 N N . SER A 1 248 ? 23.520 4.055 -14.136 1.00 74.69 248 SER A N 1
ATOM 2032 C CA . SER A 1 248 ? 24.459 3.376 -13.221 1.00 74.69 248 SER A CA 1
ATOM 2033 C C . SER A 1 248 ? 23.907 2.100 -12.584 1.00 74.69 248 SER A C 1
ATOM 2035 O O . SER A 1 248 ? 24.677 1.276 -12.085 1.00 74.69 248 SER A O 1
ATOM 2037 N N . ARG A 1 249 ? 22.580 1.918 -12.579 1.00 82.25 249 ARG A N 1
ATOM 2038 C CA . ARG A 1 249 ? 21.930 0.710 -12.064 1.00 82.25 249 ARG A CA 1
ATOM 2039 C C . ARG A 1 249 ? 20.814 0.224 -12.983 1.00 82.25 249 ARG A C 1
ATOM 2041 O O . ARG A 1 249 ? 20.158 1.023 -13.657 1.00 82.25 249 ARG A O 1
ATOM 2048 N N . PRO A 1 250 ? 20.556 -1.094 -12.992 1.00 88.06 250 PRO A N 1
ATOM 2049 C CA . PRO A 1 250 ? 19.412 -1.643 -13.696 1.00 88.06 250 PRO A CA 1
ATOM 2050 C C . PRO A 1 250 ? 18.090 -1.124 -13.118 1.00 88.06 250 PRO A C 1
ATOM 2052 O O . PRO A 1 250 ? 17.943 -0.935 -11.913 1.00 88.06 250 PRO A O 1
ATOM 2055 N N . LEU A 1 251 ? 17.081 -0.980 -13.981 1.00 93.12 251 LEU A N 1
ATOM 2056 C CA . LEU A 1 251 ? 15.701 -0.668 -13.586 1.00 93.12 251 LEU A CA 1
ATOM 2057 C C . LEU A 1 251 ? 14.953 -1.910 -13.063 1.00 93.12 251 LEU A C 1
ATOM 2059 O O . LEU A 1 251 ? 13.744 -2.018 -13.238 1.00 93.12 251 LEU A O 1
ATOM 2063 N N . TYR A 1 252 ? 15.651 -2.877 -12.476 1.00 95.75 252 TYR A N 1
ATOM 2064 C CA . TYR A 1 252 ? 15.067 -4.129 -12.008 1.00 95.75 252 TYR A CA 1
ATOM 2065 C C . TYR A 1 252 ? 15.723 -4.586 -10.707 1.00 95.75 252 TYR A C 1
ATOM 2067 O O . TYR A 1 252 ? 16.860 -4.222 -10.408 1.00 95.75 252 TYR A O 1
ATOM 2075 N N . TYR A 1 253 ? 15.009 -5.417 -9.953 1.00 97.12 253 TYR A N 1
ATOM 2076 C CA . TYR A 1 253 ? 15.525 -6.140 -8.795 1.00 97.12 253 TYR A CA 1
ATOM 2077 C C . TYR A 1 253 ? 15.244 -7.621 -9.012 1.00 97.12 253 TYR A C 1
ATOM 2079 O O . TYR A 1 253 ? 14.121 -7.991 -9.337 1.00 97.12 253 TYR A O 1
ATOM 2087 N N . SER A 1 254 ? 16.283 -8.444 -8.901 1.00 96.62 254 SER A N 1
ATOM 2088 C CA . SER A 1 254 ? 16.236 -9.885 -9.155 1.00 96.62 254 SER A CA 1
ATOM 2089 C C . SER A 1 254 ? 16.667 -10.627 -7.893 1.00 96.62 254 SER A C 1
ATOM 2091 O O . SER A 1 254 ? 17.756 -11.200 -7.868 1.00 96.62 254 SER A O 1
ATOM 2093 N N . GLY A 1 255 ? 15.837 -10.557 -6.855 1.00 96.69 255 GLY A N 1
ATOM 2094 C CA . GLY A 1 255 ? 15.985 -11.368 -5.650 1.00 96.69 255 GLY A CA 1
ATOM 2095 C C . GLY A 1 255 ? 15.472 -12.798 -5.835 1.00 96.69 255 GLY A C 1
ATOM 2096 O O . GLY A 1 255 ? 15.035 -13.196 -6.925 1.00 96.69 255 GLY A O 1
ATOM 2097 N N . ASP A 1 256 ? 15.516 -13.554 -4.746 1.00 96.12 256 ASP A N 1
ATOM 2098 C CA . ASP A 1 256 ? 14.968 -14.907 -4.642 1.00 96.12 256 ASP A CA 1
ATOM 2099 C C . ASP A 1 256 ? 13.441 -14.880 -4.493 1.00 96.12 256 ASP A C 1
ATOM 2101 O O . ASP A 1 256 ? 12.745 -15.773 -4.979 1.00 96.12 256 ASP A O 1
ATOM 2105 N N . VAL A 1 257 ? 12.905 -13.829 -3.863 1.00 97.25 257 VAL A N 1
ATOM 2106 C CA . VAL A 1 257 ? 11.466 -13.622 -3.680 1.00 97.25 257 VAL A CA 1
ATOM 2107 C C . VAL A 1 257 ? 10.946 -12.597 -4.670 1.00 97.25 257 VAL A C 1
ATOM 2109 O O . VAL A 1 257 ? 10.022 -12.896 -5.431 1.00 97.25 257 VAL A O 1
ATOM 2112 N N . PHE A 1 258 ? 11.533 -11.398 -4.674 1.00 98.00 258 PHE A N 1
ATOM 2113 C CA . PHE A 1 258 ? 11.048 -10.298 -5.503 1.00 98.00 258 PHE A CA 1
ATOM 2114 C C . PHE A 1 258 ? 11.850 -10.197 -6.799 1.00 98.00 258 PHE A C 1
ATOM 2116 O O . PHE A 1 258 ? 13.026 -9.829 -6.802 1.00 98.00 258 PHE A O 1
ATOM 2123 N N . ARG A 1 259 ? 11.187 -10.461 -7.927 1.00 97.88 259 ARG A N 1
ATOM 2124 C CA . ARG A 1 259 ? 11.772 -10.338 -9.268 1.00 97.88 259 ARG A CA 1
ATOM 2125 C C . ARG A 1 259 ? 10.970 -9.341 -10.086 1.00 97.88 259 ARG A C 1
ATOM 2127 O O . ARG A 1 259 ? 10.058 -9.712 -10.823 1.00 97.88 259 ARG A O 1
ATOM 2134 N N . ILE A 1 260 ? 11.323 -8.064 -9.962 1.00 97.75 260 ILE A N 1
ATOM 2135 C CA . ILE A 1 260 ? 10.563 -6.957 -10.553 1.00 97.75 260 ILE A CA 1
ATOM 2136 C C . ILE A 1 260 ? 11.366 -6.169 -11.580 1.00 97.75 260 ILE A C 1
ATOM 2138 O O . ILE A 1 260 ? 12.555 -5.922 -11.388 1.00 97.75 260 ILE A O 1
ATOM 2142 N N . TRP A 1 261 ? 10.706 -5.729 -12.649 1.00 97.56 261 TRP A N 1
ATOM 2143 C CA . TRP A 1 261 ? 11.303 -4.957 -13.735 1.00 97.56 261 TRP A CA 1
ATOM 2144 C C . TRP A 1 261 ? 10.503 -3.687 -14.017 1.00 97.56 261 TRP A C 1
ATOM 2146 O O . TRP A 1 261 ? 9.290 -3.736 -14.200 1.00 97.56 261 TRP A O 1
ATOM 2156 N N . PHE A 1 262 ? 11.175 -2.542 -14.125 1.00 96.19 262 PHE A N 1
ATOM 2157 C CA . PHE A 1 262 ? 10.563 -1.269 -14.496 1.00 96.19 262 PHE A CA 1
ATOM 2158 C C . PHE A 1 262 ? 10.891 -0.858 -15.930 1.00 96.19 262 PHE A C 1
ATOM 2160 O O . PHE A 1 262 ? 12.039 -0.854 -16.380 1.00 96.19 262 PHE A O 1
ATOM 2167 N N . ILE A 1 263 ? 9.859 -0.407 -16.632 1.00 94.00 263 ILE A N 1
ATOM 2168 C CA . ILE A 1 263 ? 9.917 0.190 -17.959 1.00 94.00 263 ILE A CA 1
ATOM 2169 C C . ILE A 1 263 ? 9.401 1.623 -17.831 1.00 94.00 263 ILE A C 1
ATOM 2171 O O . ILE A 1 263 ? 8.201 1.873 -17.749 1.00 94.00 263 ILE A O 1
ATOM 2175 N N . LEU A 1 264 ? 10.329 2.581 -17.779 1.00 90.81 264 LEU A N 1
ATOM 2176 C CA . LEU A 1 264 ? 10.005 3.987 -17.537 1.00 90.81 264 LEU A CA 1
ATOM 2177 C C . LEU A 1 264 ? 10.008 4.800 -18.832 1.00 90.81 264 LEU A C 1
ATOM 2179 O O . LEU A 1 264 ? 11.027 4.956 -19.512 1.00 90.81 264 LEU A O 1
ATOM 2183 N N . VAL A 1 265 ? 8.844 5.348 -19.158 1.00 88.19 265 VAL A N 1
ATOM 2184 C CA . VAL A 1 265 ? 8.557 6.085 -20.386 1.00 88.19 265 VAL A CA 1
ATOM 2185 C C . VAL A 1 265 ? 8.872 7.571 -20.166 1.00 88.19 265 VAL A C 1
ATOM 2187 O O . VAL A 1 265 ? 8.014 8.375 -19.801 1.00 88.19 265 VAL A O 1
ATOM 2190 N N . ALA A 1 266 ? 10.154 7.935 -20.316 1.00 71.94 266 ALA A N 1
ATOM 2191 C CA . ALA A 1 266 ? 10.662 9.274 -19.972 1.00 71.94 266 ALA A CA 1
ATOM 2192 C C . ALA A 1 266 ? 11.351 10.060 -21.115 1.00 71.94 266 ALA A C 1
ATOM 2194 O O . ALA A 1 266 ? 11.377 11.290 -21.068 1.00 71.94 266 ALA A O 1
ATOM 2195 N N . LYS A 1 267 ? 11.919 9.408 -22.144 1.00 61.19 267 LYS A N 1
ATOM 2196 C CA . LYS A 1 267 ? 12.807 10.085 -23.117 1.00 61.19 267 LYS A CA 1
ATOM 2197 C C . LYS A 1 267 ? 12.043 10.796 -24.239 1.00 61.19 267 LYS A C 1
ATOM 2199 O O . LYS A 1 267 ? 11.618 10.154 -25.191 1.00 61.19 267 LYS A O 1
ATOM 2204 N N . GLN A 1 268 ? 12.021 12.130 -24.201 1.00 51.47 268 GLN A N 1
ATOM 2205 C CA . GLN A 1 268 ? 11.466 12.982 -25.263 1.00 51.47 268 GLN A CA 1
ATOM 2206 C C . GLN A 1 268 ? 12.061 12.681 -26.645 1.00 51.47 268 GLN A C 1
ATOM 2208 O O . GLN A 1 268 ? 11.307 12.612 -27.591 1.00 51.47 268 GLN A O 1
ATOM 2213 N N . ILE A 1 269 ? 13.358 12.384 -26.786 1.00 46.47 269 ILE A N 1
ATOM 2214 C CA . ILE A 1 269 ? 13.957 12.139 -28.118 1.00 46.47 269 ILE A CA 1
ATOM 2215 C C . ILE A 1 269 ? 13.443 10.835 -28.772 1.00 46.47 269 ILE A C 1
ATOM 2217 O O . ILE A 1 269 ? 13.328 10.763 -29.992 1.00 46.47 269 ILE A O 1
ATOM 2221 N N . LYS A 1 270 ? 13.100 9.807 -27.977 1.00 51.38 270 LYS A N 1
ATOM 2222 C CA . LYS A 1 270 ? 12.556 8.524 -28.479 1.00 51.38 270 LYS A CA 1
ATOM 2223 C C . LYS A 1 270 ? 11.027 8.543 -28.574 1.00 51.38 270 LYS A C 1
ATOM 2225 O O . LYS A 1 270 ? 10.481 8.030 -29.539 1.00 51.38 270 LYS A O 1
ATOM 2230 N N . VAL A 1 271 ? 10.366 9.230 -27.639 1.00 54.09 271 VAL A N 1
ATOM 2231 C CA . VAL A 1 271 ? 8.927 9.546 -27.693 1.00 54.09 271 VAL A CA 1
ATOM 2232 C C . VAL A 1 271 ? 8.604 10.460 -28.884 1.00 54.09 271 VAL A C 1
ATOM 2234 O O . VAL A 1 271 ? 7.577 10.283 -29.517 1.00 54.09 271 VAL A O 1
ATOM 2237 N N . MET A 1 272 ? 9.496 11.385 -29.261 1.00 51.09 272 MET A N 1
ATOM 2238 C CA . MET A 1 272 ? 9.338 12.249 -30.445 1.00 51.09 272 MET A CA 1
ATOM 2239 C C . MET A 1 272 ? 9.365 11.474 -31.766 1.00 51.09 272 MET A C 1
ATOM 2241 O O . MET A 1 272 ? 8.877 11.987 -32.765 1.00 51.09 272 MET A O 1
ATOM 2245 N N . ARG A 1 273 ? 9.913 10.250 -31.779 1.00 58.09 273 ARG A N 1
ATOM 2246 C CA . ARG A 1 273 ? 9.801 9.324 -32.917 1.00 58.09 273 ARG A CA 1
ATOM 2247 C C . ARG A 1 273 ? 8.568 8.419 -32.834 1.00 58.09 273 ARG A C 1
ATOM 2249 O O . ARG A 1 273 ? 8.313 7.707 -33.794 1.00 58.09 273 ARG A O 1
ATOM 2256 N N . GLY A 1 274 ? 7.840 8.432 -31.713 1.00 68.00 274 GLY A N 1
ATOM 2257 C CA . GLY A 1 274 ? 6.626 7.640 -31.510 1.00 68.00 274 GLY A CA 1
ATOM 2258 C C . GLY A 1 274 ? 6.833 6.129 -31.602 1.00 68.00 274 GLY A C 1
ATOM 2259 O O . GLY A 1 274 ? 5.875 5.426 -31.873 1.00 68.00 274 GLY A O 1
ATOM 2260 N N . ASP A 1 275 ? 8.061 5.628 -31.418 1.00 81.38 275 ASP A N 1
ATOM 2261 C CA . ASP A 1 275 ? 8.372 4.204 -31.592 1.00 81.38 275 ASP A CA 1
ATOM 2262 C C . ASP A 1 275 ? 8.347 3.454 -30.243 1.00 81.38 275 ASP A C 1
ATOM 2264 O O . ASP A 1 275 ? 9.257 3.636 -29.418 1.00 81.38 275 ASP A O 1
ATOM 2268 N N . PRO A 1 276 ? 7.330 2.612 -29.988 1.00 85.94 276 PRO A N 1
ATOM 2269 C CA . PRO A 1 276 ? 7.219 1.803 -28.776 1.00 85.94 276 PRO A CA 1
ATOM 2270 C C . PRO A 1 276 ? 8.177 0.600 -28.751 1.00 85.94 276 PRO A C 1
ATOM 2272 O O . PRO A 1 276 ? 8.482 0.090 -27.666 1.00 85.94 276 PRO A O 1
ATOM 2275 N N . SER A 1 277 ? 8.752 0.193 -29.890 1.00 88.50 277 SER A N 1
ATOM 2276 C CA . SER A 1 277 ? 9.582 -1.016 -30.038 1.00 88.50 277 SER A CA 1
ATOM 2277 C C . SER A 1 277 ? 10.685 -1.193 -28.978 1.00 88.50 277 SER A C 1
ATOM 2279 O O . SER A 1 277 ? 10.871 -2.316 -28.493 1.00 88.50 277 SER A O 1
ATOM 2281 N N . PRO A 1 278 ? 11.425 -0.149 -28.539 1.00 88.44 278 PRO A N 1
ATOM 2282 C CA . PRO A 1 278 ? 12.438 -0.297 -27.491 1.00 88.44 278 PRO A CA 1
ATOM 2283 C C . PRO A 1 278 ? 11.861 -0.712 -26.132 1.00 88.44 278 PRO A C 1
ATOM 2285 O O . PRO A 1 278 ? 12.531 -1.404 -25.361 1.00 88.44 278 PRO A O 1
ATOM 2288 N N . TYR A 1 279 ? 10.637 -0.285 -25.825 1.00 91.62 279 TYR A N 1
ATOM 2289 C CA . TYR A 1 279 ? 9.934 -0.632 -24.592 1.00 91.62 279 TYR A CA 1
ATOM 2290 C C . TYR A 1 279 ? 9.398 -2.062 -24.669 1.00 91.62 279 TYR A C 1
ATOM 2292 O O . TYR A 1 279 ? 9.587 -2.834 -23.730 1.00 91.62 279 TYR A O 1
ATOM 2300 N N . ILE A 1 280 ? 8.863 -2.450 -25.829 1.00 93.62 280 ILE A N 1
ATOM 2301 C CA . ILE A 1 280 ? 8.435 -3.824 -26.118 1.00 93.62 280 ILE A CA 1
ATOM 2302 C C . ILE A 1 280 ? 9.607 -4.801 -26.017 1.00 93.62 280 ILE A C 1
ATOM 2304 O O . ILE A 1 280 ? 9.497 -5.852 -25.385 1.00 93.62 280 ILE A O 1
ATOM 2308 N N . LYS A 1 281 ? 10.774 -4.436 -26.563 1.00 93.50 281 LYS A N 1
ATOM 2309 C CA . LYS A 1 281 ? 12.000 -5.235 -26.436 1.00 93.50 281 LYS A CA 1
ATOM 2310 C C . LYS A 1 281 ? 12.378 -5.463 -24.970 1.00 93.50 281 LYS A C 1
ATOM 2312 O O . LYS A 1 281 ? 12.735 -6.580 -24.612 1.00 93.50 281 LYS A O 1
ATOM 2317 N N . ARG A 1 282 ? 12.264 -4.435 -24.120 1.00 93.75 282 ARG A N 1
ATOM 2318 C CA . ARG A 1 282 ? 12.529 -4.557 -22.676 1.00 93.75 282 ARG A CA 1
ATOM 2319 C C . ARG A 1 282 ? 11.511 -5.432 -21.957 1.00 93.75 282 ARG A C 1
ATOM 2321 O O . ARG A 1 282 ? 11.907 -6.187 -21.079 1.00 93.75 282 ARG A O 1
ATOM 2328 N N . ALA A 1 283 ? 10.237 -5.372 -22.340 1.00 95.88 283 ALA A N 1
ATOM 2329 C CA . ALA A 1 283 ? 9.222 -6.272 -21.798 1.00 95.88 283 ALA A CA 1
ATOM 2330 C C . ALA A 1 283 ? 9.547 -7.737 -22.136 1.00 95.88 283 ALA A C 1
ATOM 2332 O O . ALA A 1 283 ? 9.595 -8.574 -21.241 1.00 95.88 283 ALA A O 1
ATOM 2333 N N . ARG A 1 284 ? 9.888 -8.033 -23.399 1.00 96.75 284 ARG A N 1
ATOM 2334 C CA . ARG A 1 284 ? 10.317 -9.383 -23.816 1.00 96.75 284 ARG A CA 1
ATOM 2335 C C . ARG A 1 284 ? 11.577 -9.853 -23.086 1.00 96.75 284 ARG A C 1
ATOM 2337 O O . ARG A 1 284 ? 11.672 -11.019 -22.723 1.00 96.75 284 ARG A O 1
ATOM 2344 N N . GLU A 1 285 ? 12.534 -8.954 -22.855 1.00 96.38 285 GLU A N 1
ATOM 2345 C CA . GLU A 1 285 ? 13.746 -9.257 -22.086 1.00 96.38 285 GLU A CA 1
ATOM 2346 C C . GLU A 1 285 ? 13.439 -9.594 -20.618 1.00 96.38 285 GLU A C 1
ATOM 2348 O O . GLU A 1 285 ? 14.024 -10.522 -20.063 1.00 96.38 285 GLU A O 1
ATOM 2353 N N . ALA A 1 286 ? 12.508 -8.877 -19.987 1.00 97.12 286 ALA A N 1
ATOM 2354 C CA . ALA A 1 286 ? 12.086 -9.177 -18.622 1.00 97.12 286 ALA A CA 1
ATOM 2355 C C . ALA A 1 286 ? 11.463 -10.583 -18.524 1.00 97.12 286 ALA A C 1
ATOM 2357 O O . ALA A 1 286 ? 11.809 -11.352 -17.626 1.00 97.12 286 ALA A O 1
ATOM 2358 N N . ILE A 1 287 ? 10.616 -10.953 -19.490 1.00 96.56 287 ILE A N 1
ATOM 2359 C CA . ILE A 1 287 ? 10.008 -12.289 -19.563 1.00 96.56 287 ILE A CA 1
ATOM 2360 C C . ILE A 1 287 ? 11.062 -13.372 -19.800 1.00 96.56 287 ILE A C 1
ATOM 2362 O O . ILE A 1 287 ? 11.091 -14.368 -19.077 1.00 96.56 287 ILE A O 1
ATOM 2366 N N . SER A 1 288 ? 11.991 -13.171 -20.742 1.00 96.44 288 SER A N 1
ATOM 2367 C CA . SER A 1 288 ? 13.047 -14.160 -21.004 1.00 96.44 288 SER A CA 1
ATOM 2368 C C . SER A 1 288 ? 13.966 -14.378 -19.797 1.00 96.44 288 SER A C 1
ATOM 2370 O O . SER A 1 288 ? 14.444 -15.490 -19.571 1.00 96.44 288 SER A O 1
ATOM 2372 N N . LYS A 1 289 ? 14.156 -13.343 -18.969 1.00 96.50 289 LYS A N 1
ATOM 2373 C CA . LYS A 1 289 ? 14.900 -13.403 -17.702 1.00 96.50 289 LYS A CA 1
ATOM 2374 C C . LYS A 1 289 ? 14.054 -13.842 -16.495 1.00 96.50 289 LYS A C 1
ATOM 2376 O O . LYS A 1 289 ? 14.553 -13.824 -15.365 1.00 96.50 289 LYS A O 1
ATOM 2381 N N . LYS A 1 290 ? 12.808 -14.277 -16.721 1.00 96.12 290 LYS A N 1
ATOM 2382 C CA . LYS A 1 290 ? 11.886 -14.804 -15.702 1.00 96.12 290 LYS A CA 1
ATOM 2383 C C . LYS A 1 290 ? 11.629 -13.813 -14.562 1.00 96.12 290 LYS A C 1
ATOM 2385 O O . LYS A 1 290 ? 11.757 -14.160 -13.387 1.00 96.12 290 LYS A O 1
ATOM 2390 N N . PHE A 1 291 ? 11.348 -12.560 -14.902 1.00 97.94 291 PHE A N 1
ATOM 2391 C CA . PHE A 1 291 ? 10.811 -11.601 -13.938 1.00 97.94 291 PHE A CA 1
ATOM 2392 C C . PHE A 1 291 ? 9.316 -11.856 -13.738 1.00 97.94 291 PHE A C 1
ATOM 2394 O O . PHE A 1 291 ? 8.597 -12.106 -14.703 1.00 97.94 291 PHE A O 1
ATOM 2401 N N . ASP A 1 292 ? 8.858 -11.799 -12.489 1.00 97.44 292 ASP A N 1
ATOM 2402 C CA . ASP A 1 292 ? 7.457 -12.039 -12.135 1.00 97.44 292 ASP A CA 1
ATOM 2403 C C . ASP A 1 292 ? 6.576 -10.819 -12.445 1.00 97.44 292 ASP A C 1
ATOM 2405 O O . ASP A 1 292 ? 5.392 -10.956 -12.757 1.00 97.44 292 ASP A O 1
ATOM 2409 N N . SER A 1 293 ? 7.150 -9.619 -12.334 1.00 98.31 293 SER A N 1
ATOM 2410 C CA . SER A 1 293 ? 6.423 -8.344 -12.335 1.00 98.31 293 SER A CA 1
ATOM 2411 C C . SER A 1 293 ? 7.077 -7.363 -13.291 1.00 98.31 293 SER A C 1
ATOM 2413 O O . SER A 1 293 ? 8.267 -7.065 -13.169 1.00 98.31 293 SER A O 1
ATOM 2415 N N . ILE A 1 294 ? 6.288 -6.796 -14.201 1.00 98.38 294 ILE A N 1
ATOM 2416 C CA . ILE A 1 294 ? 6.737 -5.733 -15.101 1.00 98.38 294 ILE A CA 1
ATOM 2417 C C . ILE A 1 294 ? 5.874 -4.497 -14.863 1.00 98.38 294 ILE A C 1
ATOM 2419 O O . ILE A 1 294 ? 4.672 -4.496 -15.123 1.00 98.38 294 ILE A O 1
ATOM 2423 N N . TYR A 1 295 ? 6.509 -3.429 -14.392 1.00 97.88 295 TYR A N 1
ATOM 2424 C CA . TYR A 1 295 ? 5.892 -2.131 -14.164 1.00 97.88 295 TYR A CA 1
ATOM 2425 C C . TYR A 1 295 ? 6.205 -1.188 -15.315 1.00 97.88 295 TYR A C 1
ATOM 2427 O O . TYR A 1 295 ? 7.354 -0.793 -15.513 1.00 97.88 295 TYR A O 1
ATOM 2435 N N . VAL A 1 296 ? 5.180 -0.780 -16.056 1.00 96.62 296 VAL A N 1
ATOM 2436 C CA . VAL A 1 296 ? 5.304 0.200 -17.141 1.00 96.62 296 VAL A CA 1
ATOM 2437 C C . VAL A 1 296 ? 4.759 1.524 -16.641 1.00 96.62 296 VAL A C 1
ATOM 2439 O O . VAL A 1 296 ? 3.605 1.585 -16.229 1.00 96.62 296 VAL A O 1
ATOM 2442 N N . GLY A 1 297 ? 5.569 2.582 -16.638 1.00 94.38 297 GLY A N 1
ATOM 2443 C CA . GLY A 1 297 ? 5.172 3.849 -16.027 1.00 94.38 297 GLY A CA 1
ATOM 2444 C C . GLY A 1 297 ? 5.673 5.086 -16.755 1.00 94.38 297 GLY A C 1
ATOM 2445 O O . GLY A 1 297 ? 6.807 5.134 -17.228 1.00 94.38 297 GLY A O 1
ATOM 2446 N N . GLY A 1 298 ? 4.837 6.120 -16.784 1.00 91.00 298 GLY A N 1
ATOM 2447 C CA . GLY A 1 298 ? 5.145 7.426 -17.359 1.00 91.00 298 GLY A CA 1
ATOM 2448 C C . GLY A 1 298 ? 4.426 8.553 -16.624 1.00 91.00 298 GLY A C 1
ATOM 2449 O O . GLY A 1 298 ? 3.502 8.323 -15.845 1.00 91.00 298 GLY A O 1
ATOM 2450 N N . ARG A 1 299 ? 4.879 9.789 -16.841 1.00 89.56 299 ARG A N 1
ATOM 2451 C CA . ARG A 1 299 ? 4.349 10.988 -16.175 1.00 89.56 299 ARG A CA 1
ATOM 2452 C C . ARG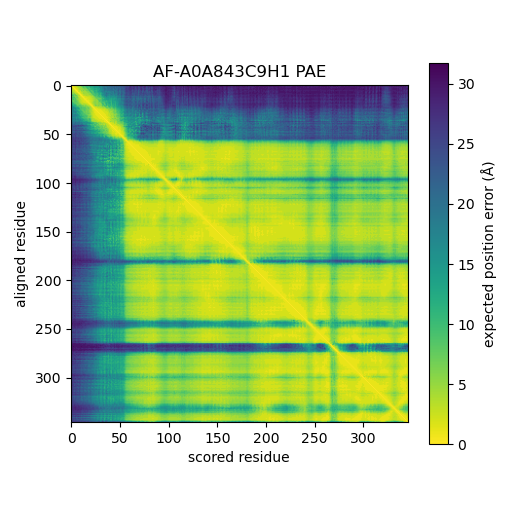 A 1 299 ? 3.979 12.062 -17.191 1.00 89.56 299 ARG A C 1
ATOM 2454 O O . ARG A 1 299 ? 4.611 12.151 -18.247 1.00 89.56 299 ARG A O 1
ATOM 2461 N N . GLU A 1 300 ? 3.019 12.907 -16.831 1.00 88.56 300 GLU A N 1
ATOM 2462 C CA . GLU A 1 300 ? 2.655 14.128 -17.558 1.00 88.56 300 GLU A CA 1
ATOM 2463 C C . GLU A 1 300 ? 2.428 13.868 -19.061 1.00 88.56 300 GLU A C 1
ATOM 2465 O O . GLU A 1 300 ? 1.698 12.961 -19.457 1.00 88.56 300 GLU A O 1
ATOM 2470 N N . LYS A 1 301 ? 3.116 14.626 -19.923 1.00 87.25 301 LYS A N 1
ATOM 2471 C CA . LYS A 1 301 ? 3.041 14.537 -21.383 1.00 87.25 301 LYS A CA 1
ATOM 2472 C C . LYS A 1 301 ? 3.333 13.153 -21.968 1.00 87.25 301 LYS A C 1
ATOM 2474 O O . LYS A 1 301 ? 2.936 12.891 -23.097 1.00 87.25 301 LYS A O 1
ATOM 2479 N N . ASN A 1 302 ? 3.985 12.262 -21.220 1.00 88.38 302 ASN A N 1
ATOM 2480 C CA . ASN A 1 302 ? 4.287 10.912 -21.688 1.00 88.38 302 ASN A CA 1
ATOM 2481 C C . ASN A 1 302 ? 3.159 9.914 -21.388 1.00 88.38 302 ASN A C 1
ATOM 2483 O O . ASN A 1 302 ? 3.268 8.764 -21.797 1.00 88.38 302 ASN A O 1
ATOM 2487 N N . MET A 1 303 ? 2.087 10.293 -20.684 1.00 91.56 303 MET A N 1
ATOM 2488 C CA . MET A 1 303 ? 1.025 9.352 -20.298 1.00 91.56 303 MET A CA 1
ATOM 2489 C C . MET A 1 303 ? 0.286 8.743 -21.495 1.00 91.56 303 MET A C 1
ATOM 2491 O O . MET A 1 303 ? -0.061 7.566 -21.441 1.00 91.56 303 MET A O 1
ATOM 2495 N N . LYS A 1 304 ? 0.080 9.508 -22.578 1.00 90.94 304 LYS A N 1
ATOM 2496 C CA . LYS A 1 304 ? -0.535 8.991 -23.815 1.00 90.94 304 LYS A CA 1
ATOM 2497 C C . LYS A 1 304 ? 0.337 7.914 -24.459 1.00 90.94 304 LYS A C 1
ATOM 2499 O O . LYS A 1 304 ? -0.097 6.782 -24.595 1.00 90.94 304 LYS A O 1
ATOM 2504 N N . PHE A 1 305 ? 1.607 8.229 -24.696 1.00 92.12 305 PHE A N 1
ATOM 2505 C CA . PHE A 1 305 ? 2.559 7.266 -25.246 1.00 92.12 305 PHE A CA 1
ATOM 2506 C C . PHE A 1 305 ? 2.809 6.071 -24.304 1.00 92.12 305 PHE A C 1
ATOM 2508 O O . PHE A 1 305 ? 3.064 4.954 -24.734 1.00 92.12 305 PHE A O 1
ATOM 2515 N N . THR A 1 306 ? 2.687 6.273 -22.989 1.00 94.25 306 THR A N 1
ATOM 2516 C CA . THR A 1 306 ? 2.733 5.173 -22.012 1.00 94.25 306 THR A CA 1
ATOM 2517 C C . THR A 1 306 ? 1.563 4.214 -22.213 1.00 94.25 306 THR A C 1
ATOM 2519 O O . THR A 1 306 ? 1.760 3.009 -22.104 1.00 94.25 306 THR A O 1
ATOM 2522 N N . GLN A 1 307 ? 0.368 4.730 -22.523 1.00 95.50 307 GLN A N 1
ATOM 2523 C CA . GLN A 1 307 ? -0.787 3.902 -22.867 1.00 95.50 307 GLN A CA 1
ATOM 2524 C C . GLN A 1 307 ? -0.529 3.093 -24.141 1.00 95.50 307 GLN A C 1
ATOM 2526 O O . GLN A 1 307 ? -0.771 1.896 -24.130 1.00 95.50 307 GLN A O 1
ATOM 2531 N N . GLU A 1 308 ? 0.051 3.703 -25.176 1.00 94.31 308 GLU A N 1
ATOM 2532 C CA . GLU A 1 308 ? 0.419 2.998 -26.416 1.00 94.31 308 GLU A CA 1
ATOM 2533 C C . GLU A 1 308 ? 1.377 1.828 -26.137 1.00 94.31 308 GLU A C 1
ATOM 2535 O O . GLU A 1 308 ? 1.144 0.708 -26.584 1.00 94.31 308 GLU A O 1
ATOM 2540 N N . VAL A 1 309 ? 2.405 2.042 -25.306 1.00 95.00 309 VAL A N 1
ATOM 2541 C CA . VAL A 1 309 ? 3.323 0.969 -24.884 1.00 95.00 309 VAL A CA 1
ATOM 2542 C C . VAL A 1 309 ? 2.590 -0.139 -24.115 1.00 95.00 309 VAL A C 1
ATOM 2544 O O . VAL A 1 309 ? 2.866 -1.318 -24.327 1.00 95.00 309 VAL A O 1
ATOM 2547 N N . ILE A 1 310 ? 1.673 0.214 -23.209 1.00 97.25 310 ILE A N 1
ATOM 2548 C CA . ILE A 1 310 ? 0.866 -0.757 -22.448 1.00 97.25 310 ILE A CA 1
ATOM 2549 C C . ILE A 1 310 ? 0.002 -1.591 -23.401 1.00 97.25 310 ILE A C 1
ATOM 2551 O O 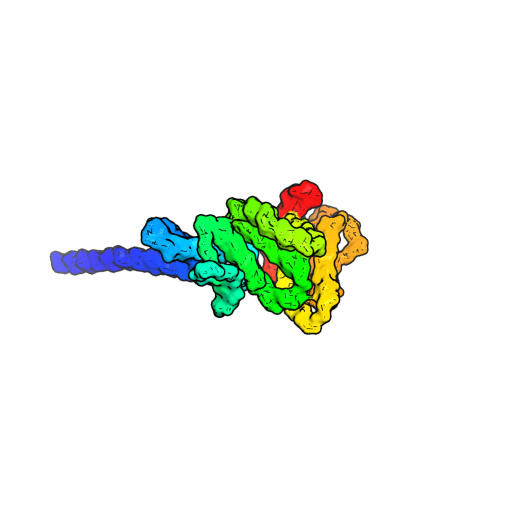. ILE A 1 310 ? -0.026 -2.819 -23.293 1.00 97.25 310 ILE A O 1
ATOM 2555 N N . ASP A 1 311 ? -0.672 -0.934 -24.341 1.00 96.75 311 ASP A N 1
ATOM 2556 C CA . ASP A 1 311 ? -1.575 -1.573 -25.293 1.00 96.75 311 ASP A CA 1
ATOM 2557 C C . ASP A 1 311 ? -0.813 -2.498 -26.241 1.00 96.75 311 ASP A C 1
ATOM 2559 O O . ASP A 1 311 ? -1.281 -3.599 -26.527 1.00 96.75 311 ASP A O 1
ATOM 2563 N N . GLU A 1 312 ? 0.396 -2.125 -26.659 1.00 95.81 312 GLU A N 1
ATOM 2564 C CA . GLU A 1 312 ? 1.252 -3.000 -27.455 1.00 95.81 312 GLU A CA 1
ATOM 2565 C C . GLU A 1 312 ? 1.766 -4.214 -26.678 1.00 95.81 312 GLU A C 1
ATOM 2567 O O . GLU A 1 312 ? 1.759 -5.319 -27.223 1.00 95.81 312 GLU A O 1
ATOM 2572 N N . ILE A 1 313 ? 2.190 -4.058 -25.417 1.00 96.50 313 ILE A N 1
ATOM 2573 C CA . ILE A 1 313 ? 2.607 -5.207 -24.589 1.00 96.50 313 ILE A CA 1
ATOM 2574 C C . ILE A 1 313 ? 1.447 -6.193 -24.443 1.00 96.50 313 ILE A C 1
ATOM 2576 O O . ILE A 1 313 ? 1.647 -7.401 -24.579 1.00 96.50 313 ILE A O 1
ATOM 2580 N N . LYS A 1 314 ? 0.238 -5.670 -24.210 1.00 97.00 314 LYS A N 1
ATOM 2581 C CA . LYS A 1 314 ? -0.988 -6.459 -24.085 1.00 97.00 314 LYS A CA 1
ATOM 2582 C C . LYS A 1 314 ? -1.371 -7.144 -25.401 1.00 97.00 314 LYS A C 1
ATOM 2584 O O . LYS A 1 314 ? -1.648 -8.335 -25.394 1.00 97.00 314 LYS A O 1
ATOM 2589 N N . SER A 1 315 ? -1.385 -6.411 -26.514 1.00 95.94 315 SER A N 1
ATOM 2590 C CA . SER A 1 315 ? -1.852 -6.914 -27.819 1.00 95.94 315 SER A CA 1
ATOM 2591 C C . SER A 1 315 ? -0.909 -7.947 -28.429 1.00 95.94 315 SER A C 1
ATOM 2593 O O . SER A 1 315 ? -1.350 -8.825 -29.158 1.00 95.94 315 SER A O 1
ATOM 2595 N N . ASN A 1 316 ? 0.386 -7.861 -28.115 1.00 94.75 316 ASN A N 1
ATOM 2596 C CA . ASN A 1 316 ? 1.376 -8.867 -28.500 1.00 94.75 316 ASN A CA 1
ATOM 2597 C C . ASN A 1 316 ? 1.452 -10.047 -27.510 1.00 94.75 316 ASN A C 1
ATOM 2599 O O . ASN A 1 316 ? 2.387 -10.839 -27.613 1.00 94.75 316 ASN A O 1
ATOM 2603 N N . GLU A 1 317 ? 0.549 -10.114 -26.523 1.00 94.62 317 GLU A N 1
ATOM 2604 C CA . GLU A 1 317 ? 0.480 -11.168 -25.498 1.00 94.62 317 GLU A CA 1
ATOM 2605 C C . GLU A 1 317 ? 1.824 -11.427 -24.792 1.00 94.62 317 GLU A C 1
ATOM 2607 O O . GLU A 1 317 ? 2.151 -12.546 -24.410 1.00 94.62 317 GLU A O 1
ATOM 2612 N N . ILE A 1 318 ? 2.633 -10.376 -24.608 1.00 94.94 318 ILE A N 1
ATOM 2613 C CA . ILE A 1 318 ? 3.977 -10.511 -24.024 1.00 94.94 318 ILE A CA 1
ATOM 2614 C C . ILE A 1 318 ? 3.886 -10.850 -22.535 1.00 94.94 318 ILE A C 1
ATOM 2616 O O . ILE A 1 318 ? 4.723 -11.582 -22.019 1.00 94.94 318 ILE A O 1
ATOM 2620 N N . ALA A 1 319 ? 2.902 -10.276 -21.843 1.00 95.69 319 ALA A N 1
ATOM 2621 C CA . ALA A 1 319 ? 2.649 -10.494 -20.426 1.00 95.69 319 ALA A CA 1
ATOM 2622 C C . ALA A 1 319 ? 1.174 -10.216 -20.098 1.00 95.69 319 ALA A C 1
ATOM 2624 O O . ALA A 1 319 ? 0.496 -9.459 -20.799 1.00 95.69 319 ALA A O 1
ATOM 2625 N N . THR A 1 320 ? 0.681 -10.768 -18.989 1.00 97.19 320 THR A N 1
ATOM 2626 C CA . THR A 1 320 ? -0.712 -10.594 -18.561 1.00 97.19 320 THR A CA 1
ATOM 2627 C C . THR A 1 320 ? -0.892 -9.265 -17.832 1.00 97.19 320 THR A C 1
ATOM 2629 O O . THR A 1 320 ? -0.370 -9.078 -16.731 1.00 97.19 320 THR A O 1
ATOM 2632 N N . LEU A 1 321 ? -1.673 -8.345 -18.406 1.00 97.69 321 LEU A N 1
ATOM 2633 C CA . LEU A 1 321 ? -2.034 -7.084 -17.751 1.00 97.69 321 LEU A CA 1
ATOM 2634 C C . LEU A 1 321 ? -2.911 -7.354 -16.519 1.00 97.69 321 LEU A C 1
ATOM 2636 O O . LEU A 1 321 ? -3.979 -7.952 -16.638 1.00 97.69 321 LEU A O 1
ATOM 2640 N N . LYS A 1 322 ? -2.487 -6.878 -15.344 1.00 96.19 322 LYS A N 1
ATOM 2641 C CA . LYS A 1 322 ? -3.265 -6.976 -14.098 1.00 96.19 322 LYS A CA 1
ATOM 2642 C C . LYS A 1 322 ? -4.071 -5.720 -13.819 1.00 96.19 322 LYS A C 1
ATOM 2644 O O . LYS A 1 322 ? -5.246 -5.809 -13.485 1.00 96.19 322 LYS A O 1
ATOM 2649 N N . TRP A 1 323 ? -3.460 -4.550 -13.977 1.00 95.19 323 TRP A N 1
ATOM 2650 C CA . TRP A 1 323 ? -4.157 -3.278 -13.820 1.00 95.19 323 TRP A CA 1
ATOM 2651 C C . TRP A 1 323 ? -3.428 -2.149 -14.537 1.00 95.19 323 TRP A C 1
ATOM 2653 O O . TRP A 1 323 ? -2.235 -2.223 -14.829 1.00 95.19 323 TRP A O 1
ATOM 2663 N N . THR A 1 324 ? -4.161 -1.068 -14.789 1.00 96.12 324 THR A N 1
ATOM 2664 C CA . THR A 1 324 ? -3.627 0.238 -15.183 1.00 96.12 324 THR A CA 1
ATOM 2665 C C . THR A 1 324 ? -4.247 1.284 -14.267 1.00 96.12 324 THR A C 1
ATOM 2667 O O . THR A 1 324 ? -5.455 1.266 -14.044 1.00 96.12 324 THR A O 1
ATOM 2670 N N . LYS A 1 325 ? -3.424 2.167 -13.699 1.00 93.94 325 LYS A N 1
ATOM 2671 C CA . LYS A 1 325 ? -3.853 3.206 -12.761 1.00 93.94 325 LYS A CA 1
ATOM 2672 C C . LYS A 1 325 ? -3.272 4.553 -13.160 1.00 93.94 325 LYS A C 1
ATOM 2674 O O . LYS A 1 325 ? -2.092 4.657 -13.502 1.00 93.94 325 LYS A O 1
ATOM 2679 N N . GLU A 1 326 ? -4.102 5.580 -13.055 1.00 94.38 326 GLU A N 1
ATOM 2680 C CA . GLU A 1 326 ? -3.676 6.975 -13.072 1.00 94.38 326 GLU A CA 1
ATOM 2681 C C . GLU A 1 326 ? -3.714 7.517 -11.645 1.00 94.38 326 GLU A C 1
ATOM 2683 O O . GLU A 1 326 ? -4.652 7.249 -10.894 1.00 94.38 326 GLU A O 1
ATOM 2688 N N . PHE A 1 327 ? -2.673 8.239 -11.242 1.00 91.31 327 PHE A N 1
ATOM 2689 C CA . PHE A 1 327 ? -2.565 8.769 -9.888 1.00 91.31 327 PHE A CA 1
ATOM 2690 C C . PHE A 1 327 ? -1.727 10.043 -9.848 1.00 91.31 327 PHE A C 1
ATOM 2692 O O . PHE A 1 327 ? -0.872 10.295 -10.702 1.00 91.31 327 PHE A O 1
ATOM 2699 N N . LYS A 1 328 ? -1.962 10.849 -8.809 1.00 89.19 328 LYS A N 1
ATOM 2700 C CA . LYS A 1 328 ? -1.147 12.026 -8.515 1.00 89.19 328 LYS A CA 1
ATOM 2701 C C . LYS A 1 328 ? 0.123 11.583 -7.795 1.00 89.19 328 LYS A C 1
ATOM 2703 O O . LYS A 1 328 ? 0.063 10.894 -6.784 1.00 89.19 328 LYS A O 1
ATOM 2708 N N . THR A 1 329 ? 1.264 12.019 -8.301 1.00 87.38 329 THR A N 1
ATOM 2709 C CA . THR A 1 329 ? 2.589 11.814 -7.709 1.00 87.38 329 THR A CA 1
ATOM 2710 C C . THR A 1 329 ? 3.220 13.169 -7.399 1.00 87.38 329 THR A C 1
ATOM 2712 O O . THR A 1 329 ? 2.733 14.211 -7.848 1.00 87.38 329 THR A O 1
ATOM 2715 N N . ARG A 1 330 ? 4.300 13.191 -6.625 1.00 83.69 330 ARG A N 1
ATOM 2716 C CA . ARG A 1 330 ? 5.149 14.370 -6.461 1.00 83.69 330 ARG A CA 1
ATOM 2717 C C . ARG A 1 330 ? 6.498 14.128 -7.118 1.00 83.69 330 ARG A C 1
ATOM 2719 O O . ARG A 1 330 ? 7.064 13.038 -7.049 1.00 83.69 330 ARG A O 1
ATOM 2726 N N . ASP A 1 331 ? 7.005 15.144 -7.805 1.00 77.12 331 ASP A N 1
ATOM 2727 C CA . ASP A 1 331 ? 8.399 15.139 -8.235 1.00 77.12 331 ASP A CA 1
ATOM 2728 C C . ASP A 1 331 ? 9.338 15.518 -7.078 1.00 77.12 331 ASP A C 1
ATOM 2730 O O . ASP A 1 331 ? 8.912 15.792 -5.955 1.00 77.12 331 ASP A O 1
ATOM 2734 N N . ARG A 1 332 ? 10.641 15.544 -7.361 1.00 70.62 332 ARG A N 1
ATOM 2735 C CA . ARG A 1 332 ? 11.682 15.911 -6.389 1.00 70.62 332 ARG A CA 1
ATOM 2736 C C . ARG A 1 332 ? 11.555 17.334 -5.854 1.00 70.62 332 ARG A C 1
ATOM 2738 O O . ARG A 1 332 ? 12.109 17.636 -4.808 1.00 70.62 332 ARG A O 1
ATOM 2745 N N . GLN A 1 333 ? 10.859 18.209 -6.577 1.00 75.56 333 GLN A N 1
ATOM 2746 C CA . GLN A 1 333 ? 10.577 19.583 -6.163 1.00 75.56 333 GLN A CA 1
ATOM 2747 C C . GLN A 1 333 ? 9.237 19.670 -5.413 1.00 75.56 333 GLN A C 1
ATOM 2749 O O . GLN A 1 333 ? 8.679 20.755 -5.265 1.00 75.56 333 GLN A O 1
ATOM 2754 N N . HIS A 1 334 ? 8.688 18.527 -4.983 1.00 76.12 334 HIS A N 1
ATOM 2755 C CA . HIS A 1 334 ? 7.378 18.371 -4.354 1.00 76.12 334 HIS A CA 1
ATOM 2756 C C . HIS A 1 334 ? 6.196 18.890 -5.186 1.00 76.12 334 HIS A C 1
ATOM 2758 O O . HIS A 1 334 ? 5.085 19.036 -4.654 1.00 76.12 334 HIS A O 1
ATOM 2764 N N . LYS A 1 335 ? 6.391 19.121 -6.493 1.00 82.94 335 LYS A N 1
ATOM 2765 C CA . LYS A 1 335 ? 5.321 19.550 -7.394 1.00 82.94 335 LYS A CA 1
ATOM 2766 C C . LYS A 1 335 ? 4.446 18.355 -7.721 1.00 82.94 335 LYS A C 1
ATOM 2768 O O . LYS A 1 335 ? 4.942 17.277 -8.045 1.00 82.94 335 LYS A O 1
ATOM 2773 N N . LYS A 1 336 ? 3.132 18.560 -7.643 1.00 87.38 336 LYS A N 1
ATOM 2774 C CA . LYS A 1 336 ? 2.151 17.552 -8.044 1.00 87.38 336 LYS A CA 1
ATOM 2775 C C . LYS A 1 336 ? 2.278 17.293 -9.543 1.00 87.38 336 LYS A C 1
ATOM 2777 O O . LYS A 1 336 ? 2.379 18.239 -10.323 1.00 87.38 336 LYS A O 1
ATOM 2782 N N . LYS A 1 337 ? 2.265 16.019 -9.907 1.00 88.62 337 LYS A N 1
ATOM 2783 C CA . LYS A 1 337 ? 2.340 15.524 -11.275 1.00 88.62 337 LYS A CA 1
ATOM 2784 C C . LYS A 1 337 ? 1.307 14.434 -11.496 1.00 88.62 337 LYS A C 1
ATOM 2786 O O . LYS A 1 337 ? 0.993 13.691 -10.567 1.00 88.62 337 LYS A O 1
ATOM 2791 N N . ASP A 1 338 ? 0.814 14.330 -12.716 1.00 92.56 338 ASP A N 1
ATOM 2792 C CA . ASP A 1 338 ? 0.028 13.187 -13.161 1.00 92.56 338 ASP A CA 1
ATOM 2793 C C . ASP A 1 338 ? 0.948 12.051 -13.603 1.00 92.56 338 ASP A C 1
ATOM 2795 O O . ASP A 1 338 ? 1.974 12.262 -14.260 1.00 92.56 338 ASP A O 1
ATOM 2799 N N . ALA A 1 339 ? 0.599 10.833 -13.204 1.00 93.19 339 ALA A N 1
ATOM 2800 C CA . ALA A 1 339 ? 1.320 9.624 -13.550 1.00 93.19 339 ALA A CA 1
ATOM 2801 C C . ALA A 1 339 ? 0.355 8.527 -13.986 1.00 93.19 339 ALA A C 1
ATOM 2803 O O . ALA A 1 339 ? -0.764 8.426 -13.485 1.00 93.19 339 ALA A O 1
ATOM 2804 N N . LYS A 1 340 ? 0.831 7.681 -14.898 1.00 94.81 340 LYS A N 1
ATOM 2805 C CA . LYS A 1 340 ? 0.185 6.437 -15.303 1.00 94.81 340 LYS A CA 1
ATOM 2806 C C . LYS A 1 340 ? 1.148 5.289 -15.059 1.00 94.81 340 LYS A C 1
ATOM 2808 O O . LYS A 1 340 ? 2.324 5.390 -15.412 1.00 94.81 340 LYS A O 1
ATOM 2813 N N . MET A 1 341 ? 0.645 4.208 -14.478 1.00 96.06 341 MET A N 1
ATOM 2814 C CA . MET A 1 341 ? 1.385 2.966 -14.307 1.00 96.06 341 MET A CA 1
ATOM 2815 C C . MET A 1 341 ? 0.499 1.776 -14.652 1.00 96.06 341 MET A C 1
ATOM 2817 O O . MET A 1 341 ? -0.698 1.788 -14.371 1.00 96.06 341 MET A O 1
ATOM 2821 N N . ALA A 1 342 ? 1.098 0.745 -15.227 1.00 97.50 342 ALA A N 1
ATOM 2822 C CA . ALA A 1 342 ? 0.495 -0.563 -15.380 1.00 97.50 342 ALA A CA 1
ATOM 2823 C C . ALA A 1 342 ? 1.387 -1.632 -14.759 1.00 97.50 342 ALA A C 1
ATOM 2825 O O . ALA A 1 342 ? 2.615 -1.537 -14.825 1.00 97.50 342 ALA A O 1
ATOM 2826 N N . LEU A 1 343 ? 0.744 -2.651 -14.199 1.00 97.94 343 LEU A N 1
ATOM 2827 C CA . LEU A 1 343 ? 1.385 -3.880 -13.759 1.00 97.94 343 LEU A CA 1
ATOM 2828 C C . LEU A 1 343 ? 1.030 -5.000 -14.727 1.00 97.94 343 LEU A C 1
ATOM 2830 O O . LEU A 1 343 ? -0.147 -5.315 -14.926 1.00 97.94 343 LEU A O 1
ATOM 2834 N N . PHE A 1 344 ? 2.062 -5.645 -15.248 1.00 98.25 344 PHE A N 1
ATOM 2835 C CA . PHE A 1 344 ? 1.971 -6.919 -15.936 1.00 98.25 344 PHE A CA 1
ATOM 2836 C C . PHE A 1 344 ? 2.605 -8.020 -15.086 1.00 98.25 344 PHE A C 1
ATOM 2838 O O . PHE A 1 344 ? 3.567 -7.773 -14.355 1.00 98.25 344 PHE A O 1
ATOM 2845 N N . ARG A 1 345 ? 2.078 -9.238 -15.205 1.00 96.31 345 ARG A N 1
ATOM 2846 C CA . ARG A 1 345 ? 2.658 -10.450 -14.617 1.00 96.31 345 ARG A CA 1
ATOM 2847 C C . ARG A 1 345 ? 2.948 -11.469 -15.712 1.00 96.31 345 ARG A C 1
ATOM 2849 O O . ARG A 1 345 ? 2.199 -11.525 -16.692 1.00 96.31 345 ARG A O 1
ATOM 2856 N N . ASN A 1 346 ? 4.029 -12.220 -15.528 1.00 86.44 346 ASN A N 1
ATOM 2857 C CA . ASN A 1 346 ? 4.304 -13.426 -16.309 1.00 86.44 346 ASN A CA 1
ATOM 2858 C C . ASN A 1 346 ? 3.339 -14.546 -15.908 1.00 86.44 346 ASN A C 1
ATOM 2860 O O . ASN A 1 346 ? 3.071 -14.661 -14.688 1.00 86.44 346 ASN A O 1
#

Nearest PDB structures (foldseek):
  2q3v-assembly1_A  TM=8.648E-01  e=4.173E-03  Arabidopsis thaliana
  7dl8-assembly1_A  TM=8.727E-01  e=9.316E-03  Trypanosoma brucei
  8xao-assembly1_A  TM=8.229E-01  e=9.316E-03  Sulfolobus acidocaldarius DSM 639
  7dl8-assembly1_C  TM=8.755E-01  e=1.284E-02  Trypanosoma brucei
  1udv-assembly1_A  TM=8.469E-01  e=1.771E-02  Saccharolobus solfataricus P2

Sequence (346 aa):
MIAVLAIFTLSIAQEIIDLWWSVPMAALIFIIIYFLINPEKIEKWSSIFARLFASISKKSEKHSVSADIQSRISSYVKNNNLHEIMPYGLKFKWVVGENASSYLQGEDIVIVMDYHNNNAKNFLIAIQEWTSKTLLPNIRNDIPSPILKAVELLMQEKIINSQRPDAMEFFKKEILPIKIIEEVKIKKIREQFDFLDQSGYFENVFLQELTFAGPRLQGMQEMQKYVEINGLLNLLEWLLKRESDDESRPLYYSGDVFRIWFILVAKQIKVMRGDPSPYIKRAREAISKKFDSIYVGGREKNMKFTQEVIDEIKSNEIATLKWTKEFKTRDRQHKKKDAKMALFRN

Foldseek 3Di:
DVVVVVVVVVVVVVVVVVVVVVVVVVVVVVVVVVCVVPVLVVLVVLLVVLVVCVVVDPVSVVSSLQSLLQSLVVCVCVVLVCCLFFVAGEAEDADPPDDWAWDDDPRHIYIYYHDDPDSLVVNLSRLLRSLLCRGLNLQLVLAPPLLSLLLSLVVSLVSCVRRPVVSNVVCVPPPVCVSCVVDVSNVVSNVLLVQCVLQVNNVVPLSVLCSPQSNVSPPPDNVLSVCVSVLVSVLSSCVQVDDPPPPVDAQFGCGPRATEHEQEQDDPVVVVVLDLVVSLVRLLVSVVVPGFKYKQKYWDPCQVSSVVNVVVCVVVPSFAWDDKDWDWHAHPVRDTIIMIMTMTGD